Protein AF-0000000084362490 (afdb_homodimer)

Solvent-accessible surface area (backbone atoms only — not comparable to full-atom values): 11685 Å² total; per-residue (Å²): 122,73,66,66,76,66,53,52,58,64,54,52,33,38,50,42,24,49,24,46,51,51,45,37,51,74,68,71,39,49,70,62,54,47,15,62,63,33,72,45,53,56,66,56,50,51,43,18,61,74,63,28,55,48,44,38,63,57,51,46,28,45,23,54,60,70,70,39,46,68,67,58,71,52,42,54,58,66,75,74,75,63,59,63,64,66,67,62,65,68,63,80,76,76,75,74,77,75,78,78,131,124,71,66,65,74,67,52,51,59,64,56,51,33,39,52,43,23,49,24,44,51,51,45,36,51,75,68,70,40,49,69,63,54,46,14,60,65,33,72,45,51,55,67,56,49,52,42,18,61,76,63,28,54,48,44,38,62,58,51,45,29,45,23,54,60,70,70,40,44,68,65,58,71,53,42,55,58,65,77,75,77,69,55,64,64,67,67,62,66,67,62,79,75,78,76,74,78,74,77,79,127

Radius of gyration: 24.51 Å; Cα contacts (8 Å, |Δi|>4): 207; chains: 2; bounding box: 50×105×60 Å

InterPro domains:
  IPR001387 Cro/C1-type, helix-turn-helix domain [PF01381] (20-67)
  IPR001387 Cro/C1-type, helix-turn-helix domain [PS50943] (20-72)
  IPR001387 Cro/C1-type, helix-turn-helix domain [SM00530] (19-73)
  IPR001387 Cro/C1-type, helix-turn-helix domain [cd00093] (17-71)
  IPR010982 Lambda repressor-like, DNA-binding domain superfamily [G3DSA:1.10.260.40] (6-81)
  IPR010982 Lambda repressor-like, DNA-binding domain superfamily [SSF47413] (7-70)

Nearest PDB structures (foldseek):
  4ghj-assembly1_A  TM=9.102E-01  e=1.133E-03  Vibrio vulnificus CMCP6
  1r69-assembly1_A  TM=9.043E-01  e=3.745E-02  Phage 434
  4pu8-assembly1_B  TM=8.553E-01  e=6.174E-02  Shewanella oneidensis MR-1
  4pu7-assembly1_B  TM=9.375E-01  e=1.501E-01  Shewanella oneidensis MR-1
  4pu4-assembly1_D  TM=8.497E-01  e=1.202E-01  Shewanella oneidensis MR-1

Foldseek 3Di:
DVPVVPDDPQRVLQVVLVVLVVLCVVVVHDLVRLCVLLVHDSVQNVCCNVRSDDDPSSVCSSCVSSVNNVVVVCPPDDPDCVVPVVVPPPDPPPPPPPPDD/DVVVVPDDPQRVLQVVLVVLVVLCVVVVHDLVRLCVLLVHDSVQNVCCSVRSDDDPSSVCSSCVSSVNNVVVVCPPDDPDCVVPVVVPPPDPPPPPPPPPD

Sequence (202 aa):
MLAIELMSPKEIASQIADNVRTLRLRQNLSQEGLAERSGMSLGSLKRFEQTGAISFESLIRLSIALGATKELTSLFQPPEITDIDDIIKAKPAARARGREKMLAIELMSPKEIASQIADNVRTLRLRQNLSQEGLAERSGMSLGSLKRFEQTGAISFESLIRLSIALGATKELTSLFQPPEITDIDDIIKAKPAARARGREK

Secondary structure (DSSP, 8-state):
-HHHHT--HHHHHHHHHHHHHHHHHHTT--HHHHHHHHT--HHHHHHHHHH---BHHHHHHHHHHHT-HHHHHTTTPPP---TTHHHHT------------/-HHHHT--HHHHHHHHHHHHHHHHHHTT--HHHHHHHHT--HHHHHHHHHH---BHHHHHHHHHHHT-HHHHHTTTPPP---TTHHHH-------------

pLDDT: mean 82.66, std 21.44, range [39.19, 98.5]

Organism: NCBI:txid28181

Structure (mmCIF, N/CA/C/O backbone):
data_AF-0000000084362490-model_v1
#
loop_
_entity.id
_entity.type
_entity.pdbx_description
1 polymer 'HTH cro/C1-type domain-containing protein'
#
loop_
_atom_site.group_PDB
_atom_site.id
_atom_site.type_symbol
_atom_site.label_atom_id
_atom_site.label_alt_id
_atom_site.label_comp_id
_atom_site.label_asym_id
_atom_site.label_entity_id
_atom_site.label_seq_id
_atom_site.pdbx_PDB_ins_code
_atom_site.Cartn_x
_atom_site.Cartn_y
_atom_site.Cartn_z
_atom_site.occupancy
_atom_site.B_iso_or_equiv
_atom_site.auth_seq_id
_atom_site.auth_comp_id
_atom_site.auth_asym_id
_atom_site.auth_atom_id
_atom_site.pdbx_PDB_model_num
ATOM 1 N N . MET A 1 1 ? 17.547 6.402 -6.965 1 44.22 1 MET A N 1
ATOM 2 C CA . MET A 1 1 ? 16.734 7.324 -6.172 1 44.22 1 MET A CA 1
ATOM 3 C C . MET A 1 1 ? 15.844 8.18 -7.07 1 44.22 1 MET A C 1
ATOM 5 O O . MET A 1 1 ? 14.664 8.383 -6.773 1 44.22 1 MET A O 1
ATOM 9 N N . LEU A 1 2 ? 16.516 8.688 -8.25 1 51.62 2 LEU A N 1
ATOM 10 C CA . LEU A 1 2 ? 16.016 9.648 -9.234 1 51.62 2 LEU A CA 1
ATOM 11 C C . LEU A 1 2 ? 14.836 9.062 -10 1 51.62 2 LEU A C 1
ATOM 13 O O . LEU A 1 2 ? 13.852 9.758 -10.242 1 51.62 2 LEU A O 1
ATOM 17 N N . ALA A 1 3 ? 14.891 7.797 -10.117 1 59.69 3 ALA A N 1
ATOM 18 C CA . ALA A 1 3 ? 13.969 7.23 -11.094 1 59.69 3 ALA A CA 1
ATOM 19 C C . ALA A 1 3 ? 12.555 7.117 -10.523 1 59.69 3 ALA A C 1
ATOM 21 O O . ALA A 1 3 ? 11.57 7.324 -11.234 1 59.69 3 ALA A O 1
ATOM 22 N N . ILE A 1 4 ? 12.469 6.953 -9.227 1 62.22 4 ILE A N 1
ATOM 23 C CA . ILE A 1 4 ? 11.148 6.773 -8.641 1 62.22 4 ILE A CA 1
ATOM 24 C C . ILE A 1 4 ? 10.406 8.109 -8.617 1 62.22 4 ILE A C 1
ATOM 26 O O . ILE A 1 4 ? 9.188 8.156 -8.781 1 62.22 4 ILE A O 1
ATOM 30 N N . GLU A 1 5 ? 11.125 9.164 -8.539 1 64.44 5 GLU A N 1
ATOM 31 C CA . GLU A 1 5 ? 10.539 10.492 -8.469 1 64.44 5 GLU A CA 1
ATOM 32 C C . GLU A 1 5 ? 9.844 10.859 -9.781 1 64.44 5 GLU A C 1
ATOM 34 O O . GLU A 1 5 ? 8.93 11.688 -9.797 1 64.44 5 GLU A O 1
ATOM 39 N N . LEU A 1 6 ? 10.148 10.102 -10.648 1 78.19 6 LEU A N 1
ATOM 40 C CA . LEU A 1 6 ? 9.633 10.461 -11.969 1 78.19 6 LEU A CA 1
ATOM 41 C C . LEU A 1 6 ? 8.516 9.508 -12.383 1 78.19 6 LEU A C 1
ATOM 43 O O . LEU A 1 6 ? 7.949 9.648 -13.469 1 78.19 6 LEU A O 1
ATOM 47 N N . MET A 1 7 ? 8.188 8.734 -11.5 1 87.94 7 MET A N 1
ATOM 48 C CA . MET A 1 7 ? 7.184 7.754 -11.914 1 87.94 7 MET A CA 1
ATOM 49 C C . MET A 1 7 ? 5.773 8.281 -11.656 1 87.94 7 MET A C 1
ATOM 51 O O . MET A 1 7 ? 5.527 8.93 -10.641 1 87.94 7 MET A O 1
ATOM 55 N N . SER A 1 8 ? 4.855 7.973 -12.602 1 93.31 8 SER A N 1
ATOM 56 C CA . SER A 1 8 ? 3.439 8.273 -12.406 1 93.31 8 SER A CA 1
ATOM 57 C C . SER A 1 8 ? 2.781 7.273 -11.469 1 93.31 8 SER A C 1
ATOM 59 O O . SER A 1 8 ? 3.316 6.188 -11.242 1 93.31 8 SER A O 1
ATOM 61 N N . PRO A 1 9 ? 1.69 7.641 -10.906 1 95 9 PRO A N 1
ATOM 62 C CA . PRO A 1 9 ? 0.979 6.699 -10.039 1 95 9 PRO A CA 1
ATOM 63 C C . PRO A 1 9 ? 0.675 5.371 -10.727 1 95 9 PRO A C 1
ATOM 65 O O . PRO A 1 9 ? 0.806 4.309 -10.117 1 95 9 PRO A O 1
ATOM 68 N N . LYS A 1 10 ? 0.331 5.434 -11.945 1 95.06 10 LYS A N 1
ATOM 69 C CA . LYS A 1 10 ? 0.023 4.223 -12.695 1 95.06 10 LYS A CA 1
ATOM 70 C C . LYS A 1 10 ? 1.255 3.334 -12.836 1 95.06 10 LYS A C 1
ATOM 72 O O . LYS A 1 10 ? 1.157 2.109 -12.734 1 95.06 10 LYS A O 1
ATOM 77 N N . GLU A 1 11 ? 2.309 3.896 -13.102 1 94.81 11 GLU A N 1
ATOM 78 C CA . GLU A 1 11 ? 3.551 3.143 -13.25 1 94.81 11 GLU A CA 1
ATOM 79 C C . GLU A 1 11 ? 3.951 2.477 -11.938 1 94.81 11 GLU A C 1
ATOM 81 O O . GLU A 1 11 ? 4.422 1.337 -11.93 1 94.81 11 GLU A O 1
ATOM 86 N N . ILE A 1 12 ? 3.787 3.176 -10.852 1 95.94 12 ILE A N 1
ATOM 87 C CA . ILE A 1 12 ? 4.098 2.627 -9.539 1 95.94 12 ILE A CA 1
ATOM 88 C C . ILE A 1 12 ? 3.197 1.427 -9.25 1 95.94 12 ILE A C 1
ATOM 90 O O . ILE A 1 12 ? 3.672 0.379 -8.805 1 95.94 12 ILE A O 1
ATOM 94 N N . ALA A 1 13 ? 1.931 1.622 -9.562 1 97.19 13 ALA A N 1
ATOM 95 C CA . ALA A 1 13 ? 0.985 0.529 -9.352 1 97.19 13 ALA A CA 1
ATOM 96 C C . ALA A 1 13 ? 1.381 -0.7 -10.164 1 97.19 13 ALA A C 1
ATOM 98 O O . ALA A 1 13 ? 1.311 -1.828 -9.672 1 97.19 13 ALA A O 1
ATOM 99 N N . SER A 1 14 ? 1.771 -0.457 -11.383 1 96.31 14 SER A N 1
ATOM 100 C CA . SER A 1 14 ? 2.18 -1.548 -12.258 1 96.31 14 SER A CA 1
ATOM 101 C C . SER A 1 14 ? 3.416 -2.258 -11.719 1 96.31 14 SER A C 1
ATOM 103 O O . SER A 1 14 ? 3.514 -3.486 -11.789 1 96.31 14 SER A O 1
ATOM 105 N N . GLN A 1 15 ? 4.344 -1.514 -11.266 1 95.19 15 GLN A N 1
ATOM 106 C CA . GLN A 1 15 ? 5.547 -2.104 -10.695 1 95.19 15 GLN A CA 1
ATOM 107 C C . GLN A 1 15 ? 5.215 -2.98 -9.492 1 95.19 15 GLN A C 1
ATOM 109 O O . GLN A 1 15 ? 5.766 -4.07 -9.344 1 95.19 15 GLN A O 1
ATOM 114 N N . ILE A 1 16 ? 4.363 -2.525 -8.625 1 96.44 16 ILE A N 1
ATOM 115 C CA . ILE A 1 16 ? 3.977 -3.285 -7.445 1 96.44 16 ILE A CA 1
ATOM 116 C C . ILE A 1 16 ? 3.232 -4.551 -7.867 1 96.44 16 ILE A C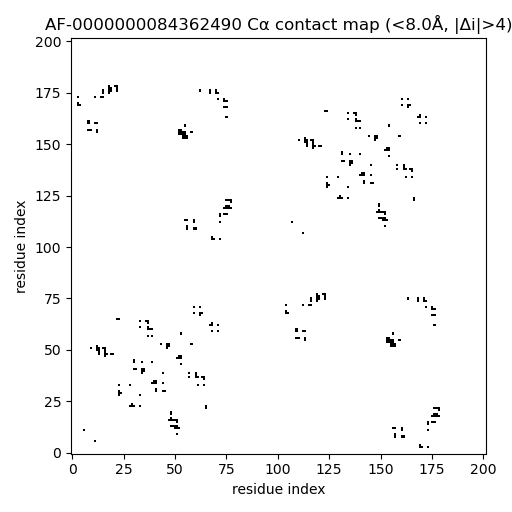 1
ATOM 118 O O . ILE A 1 16 ? 3.453 -5.625 -7.301 1 96.44 16 ILE A O 1
ATOM 122 N N . ALA A 1 17 ? 2.398 -4.406 -8.844 1 97.81 17 ALA A N 1
ATOM 123 C CA . ALA A 1 17 ? 1.697 -5.574 -9.367 1 97.81 17 ALA A CA 1
ATOM 124 C C . ALA A 1 17 ? 2.684 -6.617 -9.883 1 97.81 17 ALA A C 1
ATOM 126 O O . ALA A 1 17 ? 2.508 -7.816 -9.648 1 97.81 17 ALA A O 1
ATOM 127 N N . ASP A 1 18 ? 3.674 -6.164 -10.562 1 96.69 18 ASP A N 1
ATOM 128 C CA . ASP A 1 18 ? 4.707 -7.062 -11.07 1 96.69 18 ASP A CA 1
ATOM 129 C C . ASP A 1 18 ? 5.453 -7.75 -9.93 1 96.69 18 ASP A C 1
ATOM 131 O O . ASP A 1 18 ? 5.789 -8.93 -10.023 1 96.69 18 ASP A O 1
ATOM 135 N N . ASN A 1 19 ? 5.77 -7.016 -8.914 1 96.19 19 ASN A N 1
ATOM 136 C CA . ASN A 1 19 ? 6.41 -7.602 -7.738 1 96.19 19 ASN A CA 1
ATOM 137 C C . ASN A 1 19 ? 5.551 -8.703 -7.125 1 96.19 19 ASN A C 1
ATOM 139 O O . ASN A 1 19 ? 6.066 -9.75 -6.73 1 96.19 19 ASN A O 1
ATOM 143 N N . VAL A 1 20 ? 4.273 -8.43 -7.016 1 97.12 20 VAL A N 1
ATOM 144 C CA . VAL A 1 20 ? 3.352 -9.414 -6.453 1 97.12 20 VAL A CA 1
ATOM 145 C C . VAL A 1 20 ? 3.336 -10.672 -7.32 1 97.12 20 VAL A C 1
ATOM 147 O O . VAL A 1 20 ? 3.383 -11.789 -6.805 1 97.12 20 VAL A O 1
ATOM 150 N N . ARG A 1 21 ? 3.277 -10.414 -8.602 1 96.94 21 ARG A N 1
ATOM 151 C CA . ARG A 1 21 ? 3.312 -11.547 -9.523 1 96.94 21 ARG A CA 1
ATOM 152 C C . ARG A 1 21 ? 4.582 -12.367 -9.336 1 96.94 21 ARG A C 1
ATOM 154 O O . ARG A 1 21 ? 4.523 -13.602 -9.258 1 96.94 21 ARG A O 1
ATOM 161 N N . THR A 1 22 ? 5.656 -11.688 -9.258 1 96.06 22 THR A N 1
ATOM 162 C CA . THR A 1 22 ? 6.938 -12.359 -9.086 1 96.06 22 THR A CA 1
ATOM 163 C C . THR A 1 22 ? 6.961 -13.156 -7.785 1 96.06 22 THR A C 1
ATOM 165 O O . THR A 1 22 ? 7.398 -14.305 -7.762 1 96.06 22 THR A O 1
ATOM 168 N N . LEU A 1 23 ? 6.48 -12.578 -6.734 1 95.06 23 LEU A N 1
ATOM 169 C CA . LEU A 1 23 ? 6.43 -13.242 -5.438 1 95.06 23 LEU A CA 1
ATOM 170 C C . LEU A 1 23 ? 5.5 -14.445 -5.48 1 95.06 23 LEU A C 1
ATOM 172 O O . LEU A 1 23 ? 5.809 -15.5 -4.914 1 95.06 23 LEU A O 1
ATOM 176 N N . ARG A 1 24 ? 4.395 -14.211 -6.066 1 96.62 24 ARG A N 1
ATOM 177 C CA . ARG A 1 24 ? 3.449 -15.312 -6.211 1 96.62 24 ARG A CA 1
ATOM 178 C C . ARG A 1 24 ? 4.105 -16.516 -6.891 1 96.62 24 ARG A C 1
ATOM 180 O O . ARG A 1 24 ? 4 -17.641 -6.406 1 96.62 24 ARG A O 1
ATOM 187 N N . LEU A 1 25 ? 4.789 -16.266 -7.98 1 96.31 25 LEU A N 1
ATOM 188 C CA . LEU A 1 25 ? 5.434 -17.328 -8.75 1 96.31 25 LEU A CA 1
ATOM 189 C C . LEU A 1 25 ? 6.574 -17.953 -7.965 1 96.31 25 LEU A C 1
ATOM 191 O O . LEU A 1 25 ? 6.777 -19.172 -8.016 1 96.31 25 LEU A O 1
ATOM 195 N N . ARG A 1 26 ? 7.285 -17.203 -7.223 1 94.19 26 ARG A N 1
ATOM 196 C CA . ARG A 1 26 ? 8.383 -17.719 -6.402 1 94.19 26 ARG A CA 1
ATOM 197 C C . ARG A 1 26 ? 7.863 -18.656 -5.324 1 94.19 26 ARG A C 1
ATOM 199 O O . ARG A 1 26 ? 8.57 -19.578 -4.91 1 94.19 26 ARG A O 1
ATOM 206 N N . GLN A 1 27 ? 6.676 -18.453 -4.934 1 94.38 27 GLN A N 1
ATOM 207 C CA . GLN A 1 27 ? 6.062 -19.297 -3.912 1 94.38 27 GLN A CA 1
ATOM 208 C C . GLN A 1 27 ? 5.277 -20.438 -4.547 1 94.38 27 GLN A C 1
ATOM 210 O O . GLN A 1 27 ? 4.512 -21.125 -3.865 1 94.38 27 GLN A O 1
ATOM 215 N N . ASN A 1 28 ? 5.371 -20.531 -5.844 1 96.62 28 ASN A N 1
ATOM 216 C CA . ASN A 1 28 ? 4.746 -21.594 -6.621 1 96.62 28 ASN A CA 1
ATOM 217 C C . ASN A 1 28 ? 3.229 -21.562 -6.492 1 96.62 28 ASN A C 1
ATOM 219 O O . ASN A 1 28 ? 2.592 -22.609 -6.348 1 96.62 28 ASN A O 1
ATOM 223 N N . LEU A 1 29 ? 2.729 -20.422 -6.484 1 97.06 29 LEU A N 1
ATOM 224 C CA . LEU A 1 29 ? 1.279 -20.266 -6.418 1 97.06 29 LEU A CA 1
ATOM 225 C C . LEU A 1 29 ? 0.712 -19.875 -7.781 1 97.06 29 LEU A C 1
ATOM 227 O O . LEU A 1 29 ? 1.301 -19.062 -8.5 1 97.06 29 LEU A O 1
ATOM 231 N N . SER A 1 30 ? -0.396 -20.531 -8.078 1 98.19 30 SER A N 1
ATOM 232 C CA . SER A 1 30 ? -1.175 -20.062 -9.227 1 98.19 30 SER A CA 1
ATOM 233 C C . SER A 1 30 ? -2.002 -18.844 -8.875 1 98.19 30 SER A C 1
ATOM 235 O O . SER A 1 30 ? -2.078 -18.453 -7.703 1 98.19 30 SER A O 1
ATOM 237 N N . GLN A 1 31 ? -2.553 -18.203 -9.93 1 98.12 31 GLN A N 1
ATOM 238 C CA . GLN A 1 31 ? -3.465 -17.094 -9.664 1 98.12 31 GLN A CA 1
ATOM 239 C C . GLN A 1 31 ? -4.648 -17.547 -8.812 1 98.12 31 GLN A C 1
ATOM 241 O O . GLN A 1 31 ? -5.062 -16.844 -7.887 1 98.12 31 GLN A O 1
ATOM 246 N N . GLU A 1 32 ? -5.156 -18.75 -9.164 1 98.25 32 GLU A N 1
ATOM 247 C CA . GLU A 1 32 ? -6.262 -19.312 -8.398 1 98.25 32 GLU A CA 1
ATOM 248 C C . GLU A 1 32 ? -5.84 -19.594 -6.957 1 98.25 32 GLU A C 1
ATOM 250 O O . GLU A 1 32 ? -6.594 -19.328 -6.02 1 98.25 32 GLU A O 1
ATOM 255 N N . GLY A 1 33 ? -4.695 -20.172 -6.809 1 98.25 33 GLY A N 1
ATOM 256 C CA . GLY A 1 33 ? -4.176 -20.469 -5.48 1 98.25 33 GLY A CA 1
ATOM 257 C C . GLY A 1 33 ? -4.016 -19.219 -4.625 1 98.25 33 GLY A C 1
ATOM 258 O O . GLY A 1 33 ? -4.391 -19.219 -3.449 1 98.25 33 GLY A O 1
ATOM 259 N N . LEU A 1 34 ? -3.439 -18.172 -5.168 1 98.25 34 LEU A N 1
ATOM 260 C CA . LEU A 1 34 ? -3.26 -16.922 -4.43 1 98.25 34 LEU A CA 1
ATOM 261 C C . LEU A 1 34 ? -4.605 -16.266 -4.129 1 98.25 34 LEU A C 1
ATOM 263 O O . LEU A 1 34 ? -4.801 -15.703 -3.047 1 98.25 34 LEU A O 1
ATOM 267 N N . ALA A 1 35 ? -5.508 -16.266 -5.09 1 98.38 35 ALA A N 1
ATOM 268 C CA . ALA A 1 35 ? -6.844 -15.719 -4.875 1 98.38 35 ALA A CA 1
ATOM 269 C C . ALA A 1 35 ? -7.523 -16.391 -3.682 1 98.38 35 ALA A C 1
ATOM 271 O O . ALA A 1 35 ? -8.078 -15.711 -2.811 1 98.38 35 ALA A O 1
ATOM 272 N N . GLU A 1 36 ? -7.406 -17.656 -3.652 1 98 36 GLU A N 1
ATOM 273 C CA . GLU A 1 36 ? -8 -18.422 -2.559 1 98 36 GLU A CA 1
ATOM 274 C C . GLU A 1 36 ? -7.332 -18.078 -1.228 1 98 36 GLU A C 1
ATOM 276 O O . GLU A 1 36 ? -8.016 -17.828 -0.232 1 98 36 GLU A O 1
ATOM 281 N N . ARG A 1 37 ? -6.082 -18 -1.184 1 97.25 37 ARG A N 1
ATOM 282 C CA . ARG A 1 37 ? -5.324 -17.734 0.034 1 97.25 37 ARG A CA 1
ATOM 283 C C . ARG A 1 37 ? -5.586 -16.312 0.543 1 97.25 37 ARG A C 1
ATOM 285 O O . ARG A 1 37 ? -5.562 -16.078 1.751 1 97.25 37 ARG A O 1
ATOM 292 N N . SER A 1 38 ? -5.793 -15.461 -0.331 1 97.5 38 SER A N 1
ATOM 293 C CA . SER A 1 38 ? -5.973 -14.055 0.032 1 97.5 38 SER A CA 1
ATOM 294 C C . SER A 1 38 ? -7.441 -13.727 0.257 1 97.5 38 SER A C 1
ATOM 296 O O . SER A 1 38 ? -7.777 -12.617 0.685 1 97.5 38 SER A O 1
ATOM 298 N N . GLY A 1 39 ? -8.312 -14.609 -0.115 1 97.44 39 GLY A N 1
ATOM 299 C CA . GLY A 1 39 ? -9.734 -14.352 0.02 1 97.44 39 GLY A CA 1
ATOM 300 C C . GLY A 1 39 ? -10.273 -13.391 -1.021 1 97.44 39 GLY A C 1
ATOM 301 O O . GLY A 1 39 ? -11.266 -12.695 -0.781 1 97.44 39 GLY A O 1
ATOM 302 N N . MET A 1 40 ? -9.617 -13.32 -2.094 1 97 40 MET A N 1
ATOM 303 C CA . MET A 1 40 ? -10.047 -12.469 -3.203 1 97 40 MET A CA 1
ATOM 304 C C . MET A 1 40 ? -10.602 -13.312 -4.348 1 97 40 MET A C 1
ATOM 306 O O . MET A 1 40 ? -10.297 -14.508 -4.449 1 97 40 MET A O 1
ATOM 310 N N . SER A 1 41 ? -11.422 -12.648 -5.137 1 97.88 41 SER A N 1
ATOM 311 C CA . SER A 1 41 ? -11.859 -13.344 -6.344 1 97.88 41 SER A CA 1
ATOM 312 C C . SER A 1 41 ? -10.734 -13.43 -7.375 1 97.88 41 SER A C 1
ATOM 314 O O . SER A 1 41 ? -9.883 -12.547 -7.438 1 97.88 41 SER A O 1
ATOM 316 N N . LEU A 1 42 ? -10.797 -14.531 -8.148 1 98.06 42 LEU A N 1
ATOM 317 C CA . LEU A 1 42 ? -9.844 -14.68 -9.242 1 98.06 42 LEU A CA 1
ATOM 318 C C . LEU A 1 42 ? -9.891 -13.477 -10.18 1 98.06 42 LEU A C 1
ATOM 320 O O . LEU A 1 42 ? -8.859 -13.008 -10.648 1 98.06 42 LEU A O 1
ATOM 324 N N . GLY A 1 43 ? -11.062 -12.984 -10.414 1 98.12 43 GLY A N 1
ATOM 325 C CA . GLY A 1 43 ? -11.234 -11.82 -11.273 1 98.12 43 GLY A CA 1
ATOM 326 C C . GLY A 1 43 ? -10.531 -10.586 -10.742 1 98.12 43 GLY A C 1
ATOM 327 O O . GLY A 1 43 ? -9.883 -9.859 -11.5 1 98.12 43 GLY A O 1
ATOM 328 N N . SER A 1 44 ? -10.609 -10.289 -9.461 1 97.88 44 SER A N 1
ATOM 329 C CA . SER A 1 44 ? -9.961 -9.148 -8.836 1 97.88 44 SER A CA 1
ATOM 330 C C . SER A 1 44 ? -8.438 -9.273 -8.906 1 97.88 44 SER A C 1
ATOM 332 O O . SER A 1 44 ? -7.746 -8.297 -9.188 1 97.88 44 SER A O 1
ATOM 334 N N . LEU A 1 45 ? -7.98 -10.445 -8.648 1 98.44 45 LEU A N 1
ATOM 335 C CA . LEU A 1 45 ? -6.539 -10.672 -8.695 1 98.44 45 LEU A CA 1
ATOM 336 C C . LEU A 1 45 ? -6.004 -10.469 -10.109 1 98.44 45 LEU A C 1
ATOM 338 O O . LEU A 1 45 ? -4.969 -9.828 -10.297 1 98.44 45 LEU A O 1
ATOM 342 N N . LYS A 1 46 ? -6.676 -11.047 -11.078 1 98.25 46 LYS A N 1
ATOM 343 C CA . LYS A 1 46 ? -6.27 -10.891 -12.469 1 98.25 46 LYS A CA 1
ATOM 344 C C . LYS A 1 46 ? -6.254 -9.422 -12.875 1 98.25 46 LYS A C 1
ATOM 346 O O . LYS A 1 46 ? -5.32 -8.961 -13.539 1 98.25 46 LYS A O 1
ATOM 351 N N . ARG A 1 47 ? -7.227 -8.734 -12.469 1 97.94 47 ARG A N 1
ATOM 352 C CA . ARG A 1 47 ? -7.297 -7.309 -12.758 1 97.94 47 ARG A CA 1
ATOM 353 C C . ARG A 1 47 ? -6.117 -6.562 -12.148 1 97.94 47 ARG A C 1
ATOM 355 O O . ARG A 1 47 ? -5.504 -5.719 -12.797 1 97.94 47 ARG A O 1
ATOM 362 N N . PHE A 1 48 ? -5.863 -6.867 -11.008 1 98.44 48 PHE A N 1
ATOM 363 C CA . PHE A 1 48 ? -4.746 -6.23 -10.32 1 98.44 48 PHE A CA 1
ATOM 364 C C . PHE A 1 48 ? -3.434 -6.516 -11.039 1 98.44 48 PHE A C 1
ATOM 366 O O . PHE A 1 48 ? -2.65 -5.602 -11.297 1 98.44 48 PHE A O 1
ATOM 373 N N . GLU A 1 49 ? -3.207 -7.75 -11.328 1 97.56 49 GLU A N 1
ATOM 374 C CA . GLU A 1 49 ? -1.941 -8.125 -11.961 1 97.56 49 GLU A CA 1
ATOM 375 C C . GLU A 1 49 ? -1.817 -7.516 -13.352 1 97.56 49 GLU A C 1
ATOM 377 O O . GLU A 1 49 ? -0.708 -7.258 -13.828 1 97.56 49 GLU A O 1
ATOM 382 N N . GLN A 1 50 ? -2.938 -7.23 -14.023 1 96.88 50 GLN A N 1
ATOM 383 C CA . GLN A 1 50 ? -2.938 -6.688 -15.375 1 96.88 50 GLN A CA 1
ATOM 384 C C . GLN A 1 50 ? -2.9 -5.16 -15.359 1 96.88 50 GLN A C 1
ATOM 386 O O . GLN A 1 50 ? -2.25 -4.539 -16.203 1 96.88 50 GLN A O 1
ATOM 391 N N . THR A 1 51 ? -3.596 -4.516 -14.359 1 97 51 THR A N 1
ATOM 392 C CA . THR A 1 51 ? -3.807 -3.076 -14.453 1 97 51 T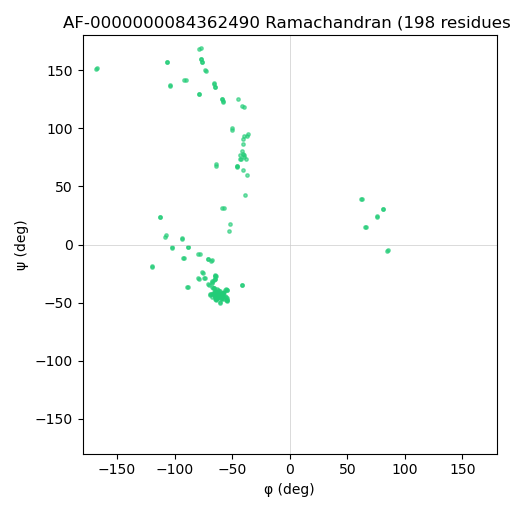HR A CA 1
ATOM 393 C C . THR A 1 51 ? -3.182 -2.359 -13.258 1 97 51 THR A C 1
ATOM 395 O O . THR A 1 51 ? -3.01 -1.14 -13.273 1 97 51 THR A O 1
ATOM 398 N N . GLY A 1 52 ? -2.934 -3.066 -12.242 1 97.56 52 GLY A N 1
ATOM 399 C CA . GLY A 1 52 ? -2.467 -2.451 -11.016 1 97.56 52 GLY A CA 1
ATOM 400 C C . GLY A 1 52 ? -3.596 -1.936 -10.141 1 97.56 52 GLY A C 1
ATOM 401 O O . GLY A 1 52 ? -3.357 -1.445 -9.031 1 97.56 52 GLY A O 1
ATOM 402 N N . ALA A 1 53 ? -4.84 -2.023 -10.672 1 97.69 53 ALA A N 1
ATOM 403 C CA . ALA A 1 53 ? -5.988 -1.518 -9.93 1 97.69 53 ALA A CA 1
ATOM 404 C C . ALA A 1 53 ? -6.426 -2.506 -8.852 1 97.69 53 ALA A C 1
ATOM 406 O O . ALA A 1 53 ? -6.668 -3.68 -9.133 1 97.69 53 ALA A O 1
ATOM 407 N N . ILE A 1 54 ? -6.578 -2.02 -7.641 1 98.12 54 ILE A N 1
ATOM 408 C CA . ILE A 1 54 ? -6.969 -2.838 -6.5 1 98.12 54 ILE A CA 1
ATOM 409 C C . ILE A 1 54 ? -7.352 -1.939 -5.324 1 98.12 54 ILE A C 1
ATOM 411 O O . ILE A 1 54 ? -6.949 -0.775 -5.27 1 98.12 54 ILE A O 1
ATOM 415 N N . SER A 1 55 ? -8.219 -2.395 -4.453 1 97.69 55 SER A N 1
ATOM 416 C CA . SER A 1 55 ? -8.484 -1.667 -3.217 1 97.69 55 SER A CA 1
ATOM 417 C C . SER A 1 55 ? -7.363 -1.862 -2.205 1 97.69 55 SER A C 1
ATOM 419 O O . SER A 1 55 ? -6.621 -2.846 -2.273 1 97.69 55 SER A O 1
ATOM 421 N N . PHE A 1 56 ? -7.25 -0.958 -1.299 1 97.88 56 PHE A N 1
ATOM 422 C CA . PHE A 1 56 ? -6.242 -1.088 -0.253 1 97.88 56 PHE A CA 1
ATOM 423 C C . PHE A 1 56 ? -6.504 -2.32 0.604 1 97.88 56 PHE A C 1
ATOM 425 O O . PHE A 1 56 ? -5.574 -3.051 0.954 1 97.88 56 PHE A O 1
ATOM 432 N N . GLU A 1 57 ? -7.703 -2.568 0.947 1 97.19 57 GLU A N 1
ATOM 433 C CA . GLU A 1 57 ? -8.055 -3.762 1.709 1 97.19 57 GLU A CA 1
ATOM 434 C C . GLU A 1 57 ? -7.562 -5.027 1.01 1 97.19 57 GLU A C 1
ATOM 436 O O . GLU A 1 57 ? -6.969 -5.902 1.644 1 97.19 57 GLU A O 1
ATOM 441 N N . SER A 1 58 ? -7.832 -5.145 -0.259 1 97.88 58 SER A N 1
ATOM 442 C CA . SER A 1 58 ? -7.395 -6.305 -1.026 1 97.88 58 SER A CA 1
ATOM 443 C C . SER A 1 58 ? -5.875 -6.402 -1.066 1 97.88 58 SER A C 1
ATOM 445 O O . SER A 1 58 ? -5.316 -7.5 -1.025 1 97.88 58 SER A O 1
ATOM 447 N N . LEU A 1 59 ? -5.207 -5.258 -1.188 1 97.94 59 LEU A N 1
ATOM 448 C CA . LEU A 1 59 ? -3.75 -5.254 -1.161 1 97.94 59 LEU A CA 1
ATOM 449 C C . LEU A 1 59 ? -3.23 -5.797 0.166 1 97.94 59 LEU A C 1
ATOM 451 O O . LEU A 1 59 ? -2.242 -6.531 0.196 1 97.94 59 LEU A O 1
ATOM 455 N N . ILE A 1 60 ? -3.871 -5.438 1.23 1 97.31 60 ILE A N 1
ATOM 456 C CA . ILE A 1 60 ? -3.514 -5.934 2.555 1 97.31 60 ILE A CA 1
ATOM 457 C C . ILE A 1 60 ? -3.67 -7.453 2.594 1 97.31 60 ILE A C 1
ATOM 459 O O . ILE A 1 60 ? -2.783 -8.164 3.072 1 97.31 60 ILE A O 1
ATOM 463 N N . ARG A 1 61 ? -4.707 -7.902 2.07 1 97.44 61 ARG A N 1
ATOM 464 C CA . ARG A 1 61 ? -4.949 -9.344 2.047 1 97.44 61 ARG A CA 1
ATOM 465 C C . ARG A 1 61 ? -3.873 -10.07 1.246 1 97.44 61 ARG A C 1
ATOM 467 O O . ARG A 1 61 ? -3.404 -11.133 1.648 1 97.44 61 ARG A O 1
ATOM 474 N N . LEU A 1 62 ? -3.506 -9.492 0.133 1 97.31 62 LEU A N 1
ATOM 475 C CA . LEU A 1 62 ? -2.422 -10.062 -0.66 1 97.31 62 LEU A CA 1
ATOM 476 C C . LEU A 1 62 ? -1.12 -10.086 0.134 1 97.31 62 LEU A C 1
ATOM 478 O O . LEU A 1 62 ? -0.356 -11.047 0.057 1 97.31 62 LEU A O 1
ATOM 482 N N . SER A 1 63 ? -0.884 -9.023 0.804 1 96.62 63 SER A N 1
ATOM 483 C CA . SER A 1 63 ? 0.328 -8.93 1.609 1 96.62 63 SER A CA 1
ATOM 484 C C . SER A 1 63 ? 0.369 -10.023 2.674 1 96.62 63 SER A C 1
ATOM 486 O O . SER A 1 63 ? 1.413 -10.641 2.898 1 96.62 63 SER A O 1
ATOM 488 N N . ILE A 1 64 ? -0.732 -10.25 3.295 1 95.31 64 ILE A N 1
ATOM 489 C CA . ILE A 1 64 ? -0.836 -11.289 4.312 1 95.31 64 ILE A CA 1
ATOM 490 C C . ILE A 1 64 ? -0.592 -12.656 3.676 1 95.31 64 ILE A C 1
ATOM 492 O O . ILE A 1 64 ? 0.215 -13.445 4.176 1 95.31 64 ILE A O 1
ATOM 496 N N . ALA A 1 65 ? -1.208 -12.883 2.584 1 96.31 65 ALA A N 1
ATOM 497 C CA . ALA A 1 65 ? -1.124 -14.172 1.904 1 96.31 65 ALA A CA 1
ATOM 498 C C . ALA A 1 65 ? 0.299 -14.445 1.429 1 96.31 65 ALA A C 1
ATOM 500 O O . ALA A 1 65 ? 0.73 -15.602 1.379 1 96.31 65 ALA A O 1
ATOM 501 N N . LEU A 1 66 ? 1.053 -13.391 1.116 1 95.81 66 LEU A N 1
ATOM 502 C CA . LEU A 1 66 ? 2.377 -13.555 0.524 1 95.81 66 LEU A CA 1
ATOM 503 C C . LEU A 1 66 ? 3.469 -13.344 1.57 1 95.81 66 LEU A C 1
ATOM 505 O O . LEU A 1 66 ? 4.656 -13.391 1.249 1 95.81 66 LEU A O 1
ATOM 509 N N . GLY A 1 67 ? 3.113 -13.016 2.758 1 92.88 67 GLY A N 1
ATOM 510 C CA . GLY A 1 67 ? 4.062 -12.859 3.848 1 92.88 67 GLY A CA 1
ATOM 511 C C . GLY A 1 67 ? 4.766 -11.516 3.834 1 92.88 67 GLY A C 1
ATOM 512 O O . GLY A 1 67 ? 5.914 -11.398 4.266 1 92.88 67 GLY A O 1
ATOM 513 N N . ALA A 1 68 ? 4.133 -10.492 3.352 1 91.06 68 ALA A N 1
ATOM 514 C CA . ALA A 1 68 ? 4.723 -9.156 3.229 1 91.06 68 ALA A CA 1
ATOM 515 C C . ALA A 1 68 ? 4.039 -8.172 4.164 1 91.06 68 ALA A C 1
ATOM 517 O O . ALA A 1 68 ? 4.02 -6.965 3.9 1 91.06 68 ALA A O 1
ATOM 518 N N . THR A 1 69 ? 3.438 -8.586 5.207 1 92.19 69 THR A N 1
ATOM 519 C CA . THR A 1 69 ? 2.641 -7.762 6.105 1 92.19 69 THR A CA 1
ATOM 520 C C . THR A 1 69 ? 3.52 -6.738 6.824 1 92.19 69 THR A C 1
ATOM 522 O O . THR A 1 69 ? 3.113 -5.594 7.023 1 92.19 69 THR A O 1
ATOM 525 N N . LYS A 1 70 ? 4.723 -7.141 7.172 1 88.94 70 LYS A N 1
ATOM 526 C CA . LYS A 1 70 ? 5.621 -6.258 7.91 1 88.94 70 LYS A CA 1
ATOM 527 C C . LYS A 1 70 ? 5.992 -5.031 7.082 1 88.94 70 LYS A C 1
ATOM 529 O O . LYS A 1 70 ? 5.992 -3.908 7.59 1 88.94 70 LYS A O 1
ATOM 534 N N . GLU A 1 71 ? 6.352 -5.281 5.879 1 89.31 71 GLU A N 1
ATOM 535 C CA . GLU A 1 71 ? 6.691 -4.184 4.98 1 89.31 71 GLU A CA 1
ATOM 536 C C . GLU A 1 71 ? 5.523 -3.211 4.836 1 89.31 71 GLU A C 1
ATOM 538 O O . GLU A 1 71 ? 5.719 -1.993 4.852 1 89.31 71 GLU A O 1
ATOM 543 N N . LEU 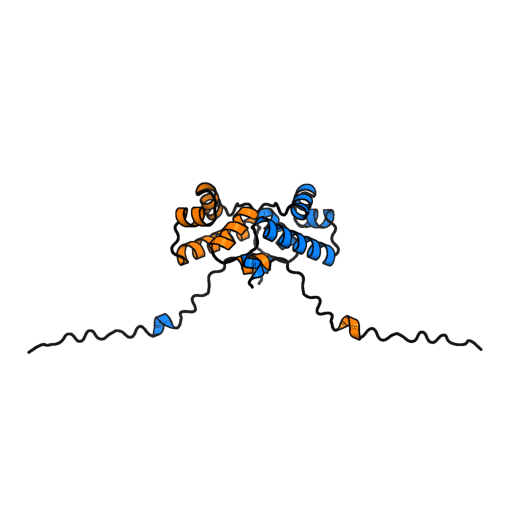A 1 72 ? 4.375 -3.766 4.727 1 91.69 72 LEU A N 1
ATOM 544 C CA . LEU A 1 72 ? 3.191 -2.938 4.516 1 91.69 72 LEU A CA 1
ATOM 545 C C . LEU A 1 72 ? 2.875 -2.117 5.762 1 91.69 72 LEU A C 1
ATOM 547 O O . LEU A 1 72 ? 2.588 -0.921 5.668 1 91.69 72 LEU A O 1
ATOM 551 N N . THR A 1 73 ? 2.957 -2.682 6.938 1 90.62 73 THR A N 1
ATOM 552 C CA . THR A 1 73 ? 2.59 -2.006 8.18 1 90.62 73 THR A CA 1
ATOM 553 C C . THR A 1 73 ? 3.607 -0.924 8.523 1 90.62 73 THR A C 1
ATOM 555 O O . THR A 1 73 ? 3.35 -0.072 9.375 1 90.62 73 THR A O 1
ATOM 558 N N . SER A 1 74 ? 4.688 -0.932 7.883 1 89.5 74 SER A N 1
ATOM 559 C CA . SER A 1 74 ? 5.723 0.068 8.133 1 89.5 74 SER A CA 1
ATOM 560 C C . SER A 1 74 ? 5.52 1.305 7.266 1 89.5 74 SER A C 1
ATOM 562 O O . SER A 1 74 ? 6.238 2.295 7.41 1 89.5 74 SER A O 1
ATOM 564 N N . LEU A 1 75 ? 4.562 1.234 6.484 1 92.75 75 LEU A N 1
ATOM 565 C CA . LEU A 1 75 ? 4.289 2.373 5.613 1 92.75 75 LEU A CA 1
ATOM 566 C C . LEU A 1 75 ? 3.881 3.594 6.43 1 92.75 75 LEU A C 1
ATOM 568 O O . LEU A 1 75 ? 3.096 3.48 7.371 1 92.75 75 LEU A O 1
ATOM 572 N N . PHE A 1 76 ? 4.449 4.754 6.078 1 94.12 76 PHE A N 1
ATOM 573 C CA . PHE A 1 76 ? 4.09 6.062 6.605 1 94.12 76 PHE A CA 1
ATOM 574 C C . PHE A 1 76 ? 4.43 6.164 8.086 1 94.12 76 PHE A C 1
ATOM 576 O O . PHE A 1 76 ? 3.807 6.934 8.828 1 94.12 76 PHE A O 1
ATOM 583 N N . GLN A 1 77 ? 5.215 5.273 8.539 1 88.62 77 GLN A N 1
ATOM 584 C CA . GLN A 1 77 ? 5.625 5.379 9.938 1 88.62 77 GLN A CA 1
ATOM 585 C C . GLN A 1 77 ? 6.324 6.707 10.203 1 88.62 77 GLN A C 1
ATOM 587 O O . GLN A 1 77 ? 7.262 7.074 9.492 1 88.62 77 GLN A O 1
ATOM 592 N N . PRO A 1 78 ? 5.797 7.406 11.188 1 80.69 78 PRO A N 1
ATOM 593 C CA . PRO A 1 78 ? 6.453 8.672 11.523 1 80.69 78 PRO A CA 1
ATOM 594 C C . PRO A 1 78 ? 7.859 8.484 12.078 1 80.69 78 PRO A C 1
ATOM 596 O O . PRO A 1 78 ? 8.133 7.48 12.75 1 80.69 78 PRO A O 1
ATOM 599 N N . PRO A 1 79 ? 8.773 9.328 11.641 1 74.12 79 PRO A N 1
ATOM 600 C CA . PRO A 1 79 ? 10.125 9.219 12.188 1 74.12 79 PRO A CA 1
ATOM 601 C C . PRO A 1 79 ? 10.156 9.375 13.711 1 74.12 79 PR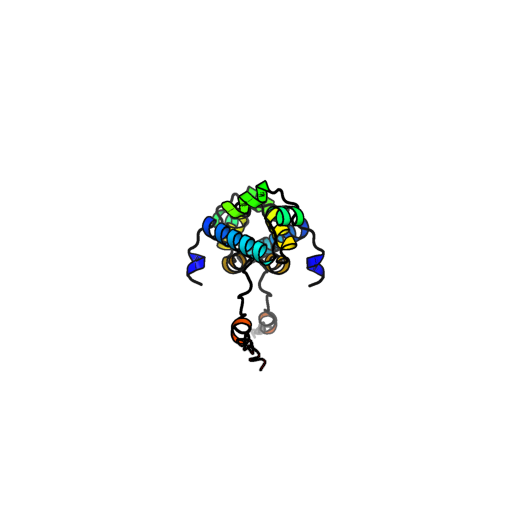O A C 1
ATOM 603 O O . PRO A 1 79 ? 9.328 10.086 14.281 1 74.12 79 PRO A O 1
ATOM 606 N N . GLU A 1 80 ? 10.703 8.352 14.352 1 65.69 80 GLU A N 1
ATOM 607 C CA . GLU A 1 80 ? 10.859 8.438 15.805 1 65.69 80 GLU A CA 1
ATOM 608 C C . GLU A 1 80 ? 11.539 9.742 16.203 1 65.69 80 GLU A C 1
ATOM 610 O O . GLU A 1 80 ? 12.453 10.211 15.516 1 65.69 80 GLU A O 1
ATOM 615 N N . ILE A 1 81 ? 10.789 10.641 16.609 1 59.75 81 ILE A N 1
ATOM 616 C CA . ILE A 1 81 ? 11.422 11.859 17.109 1 59.75 81 ILE A CA 1
ATOM 617 C C . ILE A 1 81 ? 12.57 11.492 18.047 1 59.75 81 ILE A C 1
ATOM 619 O O . ILE A 1 81 ? 12.367 10.867 19.094 1 59.75 81 ILE A O 1
ATOM 623 N N . THR A 1 82 ? 13.555 10.945 17.547 1 54.12 82 THR A N 1
ATOM 624 C CA . THR A 1 82 ? 14.711 10.852 18.438 1 54.12 82 THR A CA 1
ATOM 625 C C . THR A 1 82 ? 15.062 12.219 19.016 1 54.12 82 THR A C 1
ATOM 627 O O . THR A 1 82 ? 16.172 12.43 19.5 1 54.12 82 THR A O 1
ATOM 630 N N . ASP A 1 83 ? 14.234 13.125 18.859 1 48.69 83 ASP A N 1
ATOM 631 C CA . ASP A 1 83 ? 14.805 14.305 19.5 1 48.69 83 ASP A CA 1
ATOM 632 C C . ASP A 1 83 ? 15.086 14.062 20.969 1 48.69 83 ASP A C 1
ATOM 634 O O . ASP A 1 83 ? 14.203 14.242 21.812 1 48.69 83 ASP A O 1
ATOM 638 N N . ILE A 1 84 ? 15.398 12.953 21.438 1 47.69 84 ILE A N 1
ATOM 639 C CA . ILE A 1 84 ? 15.914 13.07 22.797 1 47.69 84 ILE A CA 1
ATOM 640 C C . ILE A 1 84 ? 16.844 14.281 22.891 1 47.69 84 ILE A C 1
ATOM 642 O O . ILE A 1 84 ? 17.062 14.828 23.969 1 47.69 84 ILE A O 1
ATOM 646 N N . ASP A 1 85 ? 17.625 14.602 21.797 1 45.91 85 ASP A N 1
ATOM 647 C CA . ASP A 1 85 ? 18.641 15.625 22.016 1 45.91 85 ASP A CA 1
ATOM 648 C C . ASP A 1 85 ? 18 17 22.203 1 45.91 85 ASP A C 1
ATOM 650 O O . ASP A 1 85 ? 18.641 17.938 22.672 1 45.91 85 ASP A O 1
ATOM 654 N N . ASP A 1 86 ? 16.828 17.312 21.484 1 44.06 86 ASP A N 1
ATOM 655 C CA . ASP A 1 86 ? 16.484 18.719 21.625 1 44.06 86 ASP A CA 1
ATOM 656 C C . ASP A 1 86 ? 15.867 19 23 1 44.06 86 ASP A C 1
ATOM 658 O O . ASP A 1 86 ? 15.461 20.125 23.281 1 44.06 86 ASP A O 1
ATOM 662 N N . ILE A 1 87 ? 15.297 17.969 23.625 1 45.12 87 ILE A N 1
ATOM 663 C CA . ILE A 1 87 ? 14.844 18.266 24.984 1 45.12 87 ILE A CA 1
ATOM 664 C C . ILE A 1 87 ? 16.016 18.766 25.828 1 45.12 87 ILE A C 1
ATOM 666 O O . ILE A 1 87 ? 15.828 19.516 26.781 1 45.12 87 ILE A O 1
ATOM 670 N N . ILE A 1 88 ? 17.156 18.156 25.672 1 45.53 88 ILE A N 1
ATOM 671 C CA . ILE A 1 88 ? 18.172 18.422 26.688 1 45.53 88 ILE A CA 1
ATOM 672 C C . ILE A 1 88 ? 18.656 19.875 26.562 1 45.53 88 ILE A C 1
ATOM 674 O O . ILE A 1 88 ? 19.094 20.469 27.547 1 45.53 88 ILE A O 1
ATOM 678 N N . LYS A 1 89 ? 18.922 20.406 25.344 1 45 89 LYS A N 1
ATOM 679 C CA . LYS A 1 89 ? 19.75 21.609 25.422 1 45 89 LYS A CA 1
ATOM 680 C C . LYS A 1 89 ? 18.938 22.828 25.828 1 45 89 LYS A C 1
ATOM 682 O O . LYS A 1 89 ? 19.438 23.953 25.812 1 45 89 LYS A O 1
ATOM 687 N N . ALA A 1 90 ? 17.625 22.719 25.891 1 45 90 ALA A N 1
ATOM 688 C CA . ALA A 1 90 ? 17.078 24.016 26.266 1 45 90 ALA A CA 1
ATOM 689 C C . ALA A 1 90 ? 17.531 24.422 27.656 1 45 90 ALA A C 1
ATOM 691 O O . ALA A 1 90 ? 17.125 23.812 28.656 1 45 90 ALA A O 1
ATOM 692 N N . LYS A 1 91 ? 18.812 24.734 27.844 1 43.97 91 LYS A N 1
ATOM 693 C CA . LYS A 1 91 ? 19.281 25.422 29.031 1 43.97 91 LYS A CA 1
ATOM 694 C C . LYS A 1 91 ? 18.312 26.547 29.422 1 43.97 91 LYS A C 1
ATOM 696 O O . LYS A 1 91 ? 17.828 27.281 28.562 1 43.97 91 LYS A O 1
ATOM 701 N N . PRO A 1 92 ? 17.703 26.547 30.578 1 43.56 92 PRO A N 1
ATOM 702 C CA . PRO A 1 92 ? 16.938 27.641 31.156 1 43.56 92 PRO A CA 1
ATOM 703 C C . PRO A 1 92 ? 17.625 29 30.984 1 43.56 92 PRO A C 1
ATOM 705 O O . PRO A 1 92 ? 18.797 29.141 31.312 1 43.56 92 PRO A O 1
ATOM 708 N N . ALA A 1 93 ? 17.625 29.656 29.844 1 42.06 93 ALA A N 1
ATOM 709 C CA . ALA A 1 93 ? 18.125 31.016 29.781 1 42.06 93 ALA A CA 1
ATOM 710 C C . ALA A 1 93 ? 17.781 31.797 31.047 1 42.06 93 ALA A C 1
ATOM 712 O O . ALA A 1 93 ? 16.625 31.875 31.438 1 42.06 93 ALA A O 1
ATOM 713 N N . ALA A 1 94 ? 18.656 31.875 32.031 1 43.91 94 ALA A N 1
ATOM 714 C CA . ALA A 1 94 ? 18.719 32.75 33.219 1 43.91 94 ALA A CA 1
ATOM 715 C C . ALA A 1 94 ? 18.312 34.156 32.844 1 43.91 94 ALA A C 1
ATOM 717 O O . ALA A 1 94 ? 18.938 34.812 32 1 43.91 94 ALA A O 1
ATOM 718 N N . ARG A 1 95 ? 17.062 34.5 32.688 1 46.44 95 ARG A N 1
ATOM 719 C CA . ARG A 1 95 ? 16.609 35.875 32.656 1 46.44 95 ARG A CA 1
ATOM 720 C C . ARG A 1 95 ? 17.328 36.719 33.719 1 46.44 95 ARG A C 1
ATOM 722 O O . ARG A 1 95 ? 17.344 36.375 34.875 1 46.44 95 ARG A O 1
ATOM 729 N N . ALA A 1 96 ? 18.5 37.188 33.531 1 44.03 96 ALA A N 1
ATOM 730 C CA . ALA A 1 96 ? 19.203 38.188 34.312 1 44.03 96 ALA A CA 1
ATOM 731 C C . ALA A 1 96 ? 18.297 39.375 34.625 1 44.03 96 ALA A C 1
ATOM 733 O O . ALA A 1 96 ? 17.875 40.094 33.688 1 44.03 96 ALA A O 1
ATOM 734 N N . ARG A 1 97 ? 17.234 39.219 35.438 1 46.16 97 ARG A N 1
ATOM 735 C CA . ARG A 1 97 ? 16.609 40.406 36.031 1 46.16 97 ARG A CA 1
ATOM 736 C C . ARG A 1 97 ? 17.656 41.438 36.469 1 46.16 97 ARG A C 1
ATOM 738 O O . ARG A 1 97 ? 18.516 41.125 37.281 1 46.16 97 ARG A O 1
ATOM 745 N N . GLY A 1 98 ? 18.234 42.156 35.531 1 41.06 98 GLY A N 1
ATOM 746 C CA . GLY A 1 98 ? 19.062 43.344 35.781 1 41.06 98 GLY A CA 1
ATOM 747 C C . GLY A 1 98 ? 18.5 44.219 36.875 1 41.06 98 GLY A C 1
ATOM 748 O O . GLY A 1 98 ? 17.359 44.688 36.781 1 41.06 98 GLY A O 1
ATOM 749 N N . ARG A 1 99 ? 18.781 44.031 38.25 1 45.25 99 ARG A N 1
ATOM 750 C CA . ARG A 1 99 ? 18.75 44.906 39.406 1 45.25 99 ARG A CA 1
ATOM 751 C C . ARG A 1 99 ? 19.266 46.281 39.062 1 45.25 99 ARG A C 1
ATOM 753 O O . ARG A 1 99 ? 20.453 46.5 38.875 1 45.25 99 ARG A O 1
ATOM 760 N N . GLU A 1 100 ? 18.922 46.938 37.906 1 39.19 100 GLU A N 1
ATOM 761 C CA . GLU A 1 100 ? 19.484 48.281 37.875 1 39.19 100 GLU A CA 1
ATOM 762 C C . GLU A 1 100 ? 19.312 49 39.188 1 39.19 100 GLU A C 1
ATOM 764 O O . GLU A 1 100 ? 18.203 49.031 39.75 1 39.19 100 GLU A O 1
ATOM 769 N N . LYS A 1 101 ? 20.406 49.562 39.906 1 41 101 LYS A N 1
ATOM 770 C CA . LYS A 1 101 ? 20.656 50.625 40.906 1 41 101 LYS A CA 1
ATOM 771 C C . LYS A 1 101 ? 19.906 51.906 40.562 1 41 101 LYS A C 1
ATOM 773 O O . LYS A 1 101 ? 19.812 52.281 39.406 1 41 101 LYS A O 1
ATOM 778 N N . MET B 1 1 ? 6.898 -8.219 16.688 1 44.47 1 MET B N 1
ATOM 779 C CA . MET B 1 1 ? 6.758 -9.109 15.539 1 44.47 1 MET B CA 1
ATOM 780 C C . MET B 1 1 ? 5.398 -9.805 15.555 1 44.47 1 MET B C 1
ATOM 782 O O . MET B 1 1 ? 4.727 -9.883 14.523 1 44.47 1 MET B O 1
ATOM 786 N N . LEU B 1 2 ? 4.996 -10.297 16.859 1 51.66 2 LEU B N 1
ATOM 787 C CA . LEU B 1 2 ? 3.84 -11.125 17.172 1 51.66 2 LEU B CA 1
ATOM 788 C C . LEU B 1 2 ? 2.541 -10.359 16.938 1 51.66 2 LEU B C 1
ATOM 790 O O . LEU B 1 2 ? 1.58 -10.906 16.391 1 51.66 2 LEU B O 1
ATOM 794 N N . ALA B 1 3 ? 2.664 -9.125 17.141 1 58.28 3 ALA B N 1
ATOM 795 C CA . ALA B 1 3 ? 1.4 -8.398 17.219 1 58.28 3 ALA B CA 1
ATOM 796 C C . ALA B 1 3 ? 0.83 -8.148 15.82 1 58.28 3 ALA B C 1
ATOM 798 O O . ALA B 1 3 ? -0.388 -8.18 15.633 1 58.28 3 ALA B O 1
ATOM 799 N N . ILE B 1 4 ? 1.685 -8.031 14.844 1 62.31 4 ILE B N 1
ATOM 800 C CA . ILE B 1 4 ? 1.19 -7.727 13.508 1 62.31 4 ILE B CA 1
ATOM 801 C C . ILE B 1 4 ? 0.523 -8.961 12.906 1 62.31 4 ILE B C 1
ATOM 803 O O . ILE B 1 4 ? -0.456 -8.852 12.164 1 62.31 4 ILE B O 1
ATOM 807 N N . GLU B 1 5 ? 0.955 -10.062 13.305 1 64 5 GLU B N 1
ATOM 808 C CA . GLU B 1 5 ? 0.425 -11.32 12.781 1 64 5 GLU B CA 1
ATOM 809 C C . GLU B 1 5 ? -1.021 -11.539 13.219 1 64 5 GLU B C 1
ATOM 811 O O . GLU B 1 5 ? -1.781 -12.234 12.547 1 64 5 GLU B O 1
ATOM 816 N N . LEU B 1 6 ? -1.31 -10.797 14.094 1 78.38 6 LEU B N 1
ATOM 817 C CA . LEU B 1 6 ? -2.635 -11.031 14.656 1 78.38 6 LEU B CA 1
ATOM 818 C C . LEU B 1 6 ? -3.605 -9.93 14.234 1 78.38 6 LEU B C 1
ATOM 820 O O . LEU B 1 6 ? -4.777 -9.953 14.609 1 78.38 6 LEU B O 1
ATOM 824 N N . MET B 1 7 ? -3.158 -9.164 13.398 1 88.06 7 MET B N 1
ATOM 825 C CA . MET B 1 7 ? -4.039 -8.055 13.055 1 88.06 7 MET B CA 1
ATOM 826 C C . MET B 1 7 ? -4.922 -8.414 11.859 1 88.06 7 MET B C 1
ATOM 828 O O . MET B 1 7 ? -4.473 -9.078 10.93 1 88.06 7 MET B O 1
ATOM 832 N N . SER B 1 8 ? -6.191 -7.953 11.922 1 93.31 8 SER B N 1
ATOM 833 C CA . SER B 1 8 ? -7.105 -8.094 10.789 1 93.31 8 SER B CA 1
ATOM 834 C C . SER B 1 8 ? -6.801 -7.062 9.703 1 93.31 8 SER B C 1
ATOM 836 O O . SER B 1 8 ? -6.133 -6.059 9.969 1 93.31 8 SER B O 1
ATOM 838 N N . PRO B 1 9 ? -7.23 -7.312 8.531 1 95.06 9 PRO B N 1
ATOM 839 C CA . PRO B 1 9 ? -7.027 -6.336 7.457 1 95.06 9 PRO B CA 1
ATOM 840 C C . PRO B 1 9 ? -7.562 -4.953 7.812 1 95.06 9 PRO B C 1
ATOM 842 O O . PRO B 1 9 ? -6.918 -3.941 7.512 1 95.06 9 PRO B O 1
ATOM 845 N N . LYS B 1 10 ? -8.656 -4.922 8.453 1 95.06 10 LYS B N 1
ATOM 846 C CA . LYS B 1 10 ? -9.258 -3.648 8.852 1 95.06 10 LYS B CA 1
ATOM 847 C C . LYS B 1 10 ? -8.367 -2.908 9.844 1 95.06 10 LYS B C 1
ATOM 849 O O . LYS B 1 10 ? -8.219 -1.688 9.758 1 95.06 10 LYS B O 1
ATOM 854 N N . GLU B 1 11 ? -7.859 -3.584 10.734 1 94.94 11 GLU B N 1
ATOM 855 C CA . GLU B 1 11 ? -6.984 -2.98 11.734 1 94.94 11 GLU B CA 1
ATOM 856 C C . GLU B 1 11 ? -5.711 -2.432 11.102 1 94.94 11 GLU B C 1
ATOM 858 O O . GLU B 1 11 ? -5.234 -1.358 11.477 1 94.94 11 GLU B O 1
ATOM 863 N N . ILE B 1 12 ? -5.168 -3.156 10.172 1 96 12 ILE B N 1
ATOM 864 C CA . ILE B 1 12 ? -3.973 -2.713 9.469 1 96 12 ILE B CA 1
ATOM 865 C C . ILE B 1 12 ? -4.273 -1.429 8.695 1 96 12 ILE B C 1
ATOM 867 O O . ILE B 1 12 ? -3.498 -0.47 8.75 1 96 12 ILE B O 1
ATOM 871 N N . ALA B 1 13 ? -5.406 -1.45 8.031 1 97.19 13 ALA B N 1
ATOM 872 C CA . ALA B 1 13 ? -5.805 -0.261 7.285 1 97.19 13 ALA B CA 1
ATOM 873 C C . ALA B 1 13 ? -5.938 0.948 8.203 1 97.19 13 ALA B C 1
ATOM 875 O O . ALA B 1 13 ? -5.508 2.051 7.855 1 97.19 13 ALA B O 1
ATOM 876 N N . SER B 1 14 ? -6.52 0.726 9.336 1 96.31 14 SER B N 1
ATOM 877 C CA . SER B 1 14 ? -6.703 1.801 10.305 1 96.31 14 SER B CA 1
ATOM 878 C C . SER B 1 14 ? -5.363 2.326 10.805 1 96.31 14 SER B C 1
ATOM 880 O O . SER B 1 14 ? -5.191 3.533 10.984 1 96.31 14 SER B O 1
ATOM 882 N N . GLN B 1 15 ? -4.484 1.446 11.078 1 95.25 15 GLN B N 1
ATOM 883 C CA . GLN B 1 15 ? -3.158 1.854 11.531 1 95.25 15 GLN B CA 1
ATOM 884 C C . GLN B 1 15 ? -2.455 2.705 10.477 1 95.25 15 GLN B C 1
ATOM 886 O O . GLN B 1 15 ? -1.826 3.713 10.805 1 95.25 15 GLN B O 1
ATOM 891 N N . ILE B 1 16 ? -2.523 2.311 9.242 1 96.44 16 ILE B N 1
ATOM 892 C CA . ILE B 1 16 ? -1.889 3.053 8.164 1 96.44 16 ILE B CA 1
ATOM 893 C C . ILE B 1 16 ? -2.553 4.422 8.016 1 96.44 16 ILE B C 1
ATOM 895 O O . ILE B 1 16 ? -1.871 5.43 7.812 1 96.44 16 ILE B O 1
ATOM 899 N N . ALA B 1 17 ? -3.84 4.434 8.133 1 97.81 17 ALA B N 1
ATOM 900 C CA . ALA B 1 17 ? -4.559 5.703 8.086 1 97.81 17 ALA B CA 1
ATOM 901 C C . ALA B 1 17 ? -4.086 6.645 9.195 1 97.81 17 ALA B C 1
ATOM 903 O O . ALA B 1 17 ? -3.898 7.84 8.961 1 97.81 17 ALA B O 1
ATOM 904 N N . ASP B 1 18 ? -3.902 6.109 10.344 1 96.69 18 ASP B N 1
ATOM 905 C CA . ASP B 1 18 ? -3.412 6.898 11.469 1 96.69 18 ASP B CA 1
ATOM 906 C C . ASP B 1 18 ? -2.006 7.43 11.195 1 96.69 18 ASP B C 1
ATOM 908 O O . ASP B 1 18 ? -1.686 8.562 11.562 1 96.69 18 ASP B O 1
ATOM 912 N N . ASN B 1 19 ? -1.175 6.605 10.648 1 96.19 19 ASN B N 1
ATOM 913 C CA . ASN B 1 19 ? 0.164 7.047 10.273 1 96.19 19 ASN B CA 1
ATOM 914 C C . ASN B 1 19 ? 0.115 8.219 9.289 1 96.19 19 ASN B C 1
ATOM 916 O O . ASN B 1 19 ? 0.882 9.172 9.422 1 96.19 19 ASN B O 1
ATOM 920 N N . VAL B 1 20 ? -0.75 8.102 8.32 1 97.12 20 VAL B N 1
ATOM 921 C CA . VAL B 1 20 ? -0.896 9.156 7.328 1 97.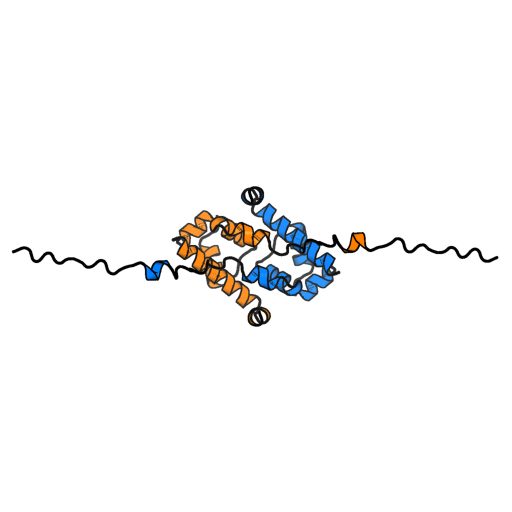12 20 VAL B CA 1
ATOM 922 C C . VAL B 1 20 ? -1.354 10.453 8.008 1 97.12 20 VAL B C 1
ATOM 924 O O . VAL B 1 20 ? -0.828 11.531 7.723 1 97.12 20 VAL B O 1
ATOM 927 N N . ARG B 1 21 ? -2.307 10.266 8.867 1 96.94 21 ARG B N 1
ATOM 928 C CA . ARG B 1 21 ? -2.783 11.43 9.617 1 96.94 21 ARG B CA 1
ATOM 929 C C . ARG B 1 21 ? -1.648 12.078 10.398 1 96.94 21 ARG B C 1
ATOM 931 O O . ARG B 1 21 ? -1.484 13.305 10.359 1 96.94 21 ARG B O 1
ATOM 938 N N . THR B 1 22 ? -0.923 11.281 11.055 1 96.06 22 THR B N 1
ATOM 939 C CA . THR B 1 22 ? 0.193 11.781 11.844 1 96.06 22 THR B CA 1
ATOM 940 C C . THR B 1 22 ? 1.208 12.5 10.961 1 96.06 22 THR B C 1
ATOM 942 O O . THR B 1 22 ? 1.674 13.586 11.305 1 96.06 22 THR B O 1
ATOM 945 N N . LEU B 1 23 ? 1.522 11.93 9.844 1 95 23 LEU B N 1
ATOM 946 C CA . LEU B 1 23 ? 2.467 12.531 8.914 1 95 23 LEU B CA 1
ATOM 947 C C . LEU B 1 23 ? 1.922 13.844 8.359 1 95 23 LEU B C 1
ATOM 949 O O . LEU B 1 23 ? 2.664 14.82 8.211 1 95 23 LEU B O 1
ATOM 953 N N . ARG B 1 24 ? 0.695 13.766 8.008 1 96.56 24 ARG B N 1
ATOM 954 C CA . ARG B 1 24 ? 0.059 14.984 7.516 1 96.56 24 ARG B CA 1
ATOM 955 C C . ARG B 1 24 ? 0.206 16.125 8.516 1 96.56 24 ARG B C 1
ATOM 957 O O . ARG B 1 24 ? 0.605 17.234 8.148 1 96.56 24 ARG B O 1
ATOM 964 N N . LEU B 1 25 ? -0.083 15.852 9.75 1 96.31 25 LEU B N 1
ATOM 965 C CA . LEU B 1 25 ? -0.03 16.859 10.812 1 96.31 25 LEU B CA 1
ATOM 966 C C . LEU B 1 25 ? 1.406 17.312 11.062 1 96.31 25 LEU B C 1
ATOM 968 O O . LEU B 1 25 ? 1.661 18.484 11.297 1 96.31 25 LEU B O 1
ATOM 972 N N . ARG B 1 26 ? 2.326 16.438 10.984 1 94.12 26 ARG B N 1
ATOM 973 C CA . ARG B 1 26 ? 3.736 16.766 11.18 1 94.12 26 ARG B CA 1
ATOM 974 C C . ARG B 1 26 ? 4.23 17.703 10.086 1 94.12 26 ARG B C 1
ATOM 976 O O . ARG B 1 26 ? 5.133 18.516 10.32 1 94.12 26 ARG B O 1
ATOM 983 N N . GLN B 1 27 ? 3.631 17.641 8.977 1 94.31 27 GLN B N 1
ATOM 984 C CA . GLN B 1 27 ? 4.004 18.5 7.859 1 94.31 27 GLN B CA 1
ATOM 985 C C . GLN B 1 27 ? 3.143 19.766 7.832 1 94.31 27 GLN B C 1
ATOM 987 O O . GLN B 1 27 ? 3.156 20.516 6.848 1 94.31 27 GLN B O 1
ATOM 992 N N . ASN B 1 28 ? 2.322 19.906 8.844 1 96.62 28 ASN B N 1
ATOM 993 C CA . ASN B 1 28 ? 1.471 21.062 9.023 1 96.62 28 ASN B CA 1
ATOM 994 C C . ASN B 1 28 ? 0.474 21.219 7.879 1 96.62 28 ASN B C 1
ATOM 996 O O . ASN B 1 28 ? 0.245 22.328 7.395 1 96.62 28 ASN B O 1
ATOM 1000 N N . LEU B 1 29 ? -0.014 20.156 7.457 1 97 29 LEU B N 1
ATOM 1001 C CA . LEU B 1 29 ? -1.019 20.172 6.398 1 97 29 LEU B CA 1
ATOM 1002 C C . LEU B 1 29 ? -2.412 19.922 6.969 1 97 29 LEU B C 1
ATOM 1004 O O . LEU B 1 29 ? -2.59 19.078 7.848 1 97 29 LEU B O 1
ATOM 1008 N N . SER B 1 30 ? -3.324 20.734 6.465 1 98.12 30 SER B N 1
ATOM 1009 C CA . SER B 1 30 ? -4.727 20.422 6.727 1 98.12 30 SER B CA 1
ATOM 1010 C C . SER B 1 30 ? -5.219 19.281 5.84 1 98.12 30 SER B C 1
ATOM 1012 O O . SER B 1 30 ? -4.516 18.859 4.926 1 98.12 30 SER B O 1
ATOM 1014 N N . GLN B 1 31 ? -6.43 18.797 6.184 1 98.12 31 GLN B N 1
ATOM 1015 C CA . GLN B 1 31 ? -7.027 17.797 5.305 1 98.12 31 GLN B CA 1
ATOM 1016 C C . GLN B 1 31 ? -7.223 18.344 3.896 1 98.12 31 GLN B C 1
ATOM 1018 O O . GLN B 1 31 ? -6.965 17.656 2.91 1 98.12 31 GLN B O 1
ATOM 1023 N N . GLU B 1 32 ? -7.68 19.594 3.85 1 98.25 32 GLU B N 1
ATOM 1024 C CA . GLU B 1 32 ? -7.859 20.266 2.561 1 98.25 32 GLU B CA 1
ATOM 1025 C C . GLU B 1 32 ? -6.527 20.422 1.832 1 98.25 32 GLU B C 1
ATOM 1027 O O . GLU B 1 32 ? -6.445 20.188 0.623 1 98.25 32 GLU B O 1
ATOM 1032 N N . GLY B 1 33 ? -5.539 20.844 2.547 1 98.25 33 GLY B N 1
ATOM 1033 C CA . GLY B 1 33 ? -4.215 21 1.969 1 98.25 33 GLY B CA 1
ATOM 1034 C C . GLY B 1 33 ? -3.656 19.703 1.399 1 98.25 33 GLY B C 1
ATOM 1035 O O . GLY B 1 33 ? -3.109 19.688 0.295 1 98.25 33 GLY B O 1
ATOM 1036 N N . LEU B 1 34 ? -3.754 18.609 2.125 1 98.25 34 LEU B N 1
ATOM 1037 C CA . LEU B 1 34 ? -3.27 17.312 1.655 1 98.25 34 LEU B CA 1
ATOM 1038 C C . LEU B 1 34 ? -4.098 16.812 0.474 1 98.25 34 LEU B C 1
ATOM 1040 O O . LEU B 1 34 ? -3.561 16.234 -0.465 1 98.25 34 LEU B O 1
ATOM 1044 N N . ALA B 1 35 ? -5.402 16.969 0.552 1 98.38 35 ALA B N 1
ATOM 1045 C CA . ALA B 1 35 ? -6.273 16.594 -0.558 1 98.38 35 ALA B CA 1
ATOM 1046 C C . ALA B 1 35 ? -5.844 17.281 -1.852 1 98.38 35 ALA B C 1
ATOM 1048 O O . ALA B 1 35 ? -5.719 16.625 -2.893 1 98.38 35 ALA B O 1
ATOM 1049 N N . GLU B 1 36 ? -5.59 18.516 -1.729 1 97.94 36 GLU B N 1
ATOM 1050 C CA . GLU B 1 36 ? -5.156 19.281 -2.889 1 97.94 36 GLU B CA 1
ATOM 1051 C C . GLU B 1 36 ? -3.805 18.812 -3.402 1 97.94 36 GLU B C 1
ATOM 1053 O O . GLU B 1 36 ? -3.631 18.594 -4.602 1 97.94 36 GLU B O 1
ATOM 1058 N N . ARG B 1 37 ? -2.896 18.562 -2.57 1 97.19 37 ARG B N 1
ATOM 1059 C CA . ARG B 1 37 ? -1.545 18.141 -2.932 1 97.19 37 ARG B CA 1
ATOM 1060 C C . ARG B 1 37 ? -1.55 16.75 -3.547 1 97.19 37 ARG B C 1
ATOM 1062 O O . ARG B 1 37 ? -0.724 16.438 -4.41 1 97.19 37 ARG B O 1
ATOM 1069 N N . SER B 1 38 ? -2.414 15.969 -3.121 1 97.5 38 SER B N 1
ATOM 1070 C CA . SER B 1 38 ? -2.461 14.578 -3.572 1 97.5 38 SER B CA 1
ATOM 1071 C C . SER B 1 38 ? -3.393 14.422 -4.77 1 97.5 38 SER B C 1
ATOM 1073 O O . SER B 1 38 ? -3.473 13.336 -5.359 1 97.5 38 SER B O 1
ATOM 1075 N N . GLY B 1 39 ? -4.156 15.422 -5.062 1 97.38 39 GLY B N 1
ATOM 1076 C CA . GLY B 1 39 ? -5.109 15.336 -6.16 1 97.38 39 GLY B CA 1
ATOM 1077 C C . GLY B 1 39 ? -6.328 14.508 -5.824 1 97.38 39 GLY B C 1
ATOM 1078 O O . GLY B 1 39 ? -6.957 13.93 -6.715 1 97.38 39 GLY B O 1
ATOM 1079 N N . MET B 1 40 ? -6.609 14.406 -4.598 1 97 40 MET B N 1
ATOM 1080 C CA . MET B 1 40 ? -7.789 13.68 -4.141 1 97 40 MET B CA 1
ATOM 1081 C C . MET B 1 40 ? -8.867 14.641 -3.656 1 97 40 MET B C 1
ATOM 1083 O O . MET B 1 40 ? -8.578 15.789 -3.32 1 97 40 MET B O 1
ATOM 1087 N N . SER B 1 41 ? -10.07 14.125 -3.682 1 97.94 41 SER B N 1
ATOM 1088 C CA . SER B 1 41 ? -11.133 14.93 -3.084 1 97.94 41 SER B CA 1
ATOM 1089 C C . SER B 1 41 ? -11.039 14.922 -1.562 1 97.94 41 SER B C 1
ATOM 1091 O O . SER B 1 41 ? -10.586 13.945 -0.966 1 97.94 41 SER B O 1
ATOM 1093 N N . LEU B 1 42 ? -11.5 16.047 -0.995 1 98.12 42 LEU B N 1
ATOM 1094 C CA . LEU B 1 42 ? -11.562 16.141 0.46 1 98.12 42 LEU B CA 1
ATOM 1095 C C . LEU B 1 42 ? -12.391 14.992 1.033 1 98.12 42 LEU B C 1
ATOM 1097 O O . LEU B 1 42 ? -12.039 14.422 2.066 1 98.12 42 LEU B O 1
ATOM 1101 N N . GLY B 1 43 ? -13.445 14.664 0.369 1 98.19 43 GLY B N 1
ATOM 1102 C CA . GLY B 1 43 ? -14.305 13.57 0.804 1 98.19 43 GLY B CA 1
ATOM 1103 C C . GLY B 1 43 ? -13.594 12.234 0.845 1 98.19 43 GLY B C 1
ATOM 1104 O O . GLY B 1 43 ? -13.742 11.469 1.803 1 98.19 43 GLY B O 1
ATOM 1105 N N . SER B 1 44 ? -12.789 11.898 -0.143 1 97.94 44 SER B N 1
ATOM 1106 C CA . SER B 1 44 ? -12.031 10.648 -0.201 1 97.94 44 SER B CA 1
ATOM 1107 C C . SER B 1 44 ? -10.984 10.594 0.908 1 97.94 44 SER B C 1
ATOM 1109 O O . SER B 1 44 ? -10.805 9.547 1.541 1 97.94 44 SER B O 1
ATOM 1111 N N . LEU B 1 45 ? -10.344 11.68 1.104 1 98.5 45 LEU B N 1
ATOM 1112 C CA . LEU B 1 45 ? -9.32 11.734 2.146 1 98.5 45 LEU B CA 1
ATOM 1113 C C . LEU B 1 45 ? -9.945 11.539 3.523 1 98.5 45 LEU B C 1
ATOM 1115 O O . LEU B 1 45 ? -9.422 10.781 4.344 1 98.5 45 LEU B O 1
ATOM 1119 N N . LYS B 1 46 ? -11.023 12.234 3.785 1 98.31 46 LYS B N 1
ATOM 1120 C CA . LYS B 1 46 ? -11.719 12.102 5.059 1 98.31 46 LYS B CA 1
ATOM 1121 C C . LYS B 1 46 ? -12.172 10.664 5.289 1 98.31 46 LYS B C 1
ATOM 1123 O O . LYS B 1 46 ? -12.023 10.125 6.391 1 98.31 46 LYS B O 1
ATOM 1128 N N . ARG B 1 47 ? -12.664 10.078 4.289 1 97.94 47 ARG B N 1
ATOM 1129 C CA . ARG B 1 47 ? -13.086 8.688 4.371 1 97.94 47 ARG B CA 1
ATOM 1130 C C . ARG B 1 47 ? -11.914 7.773 4.711 1 97.94 47 ARG B C 1
ATOM 1132 O O . ARG B 1 47 ? -12.031 6.895 5.57 1 97.94 47 ARG B O 1
ATOM 1139 N N . PHE B 1 48 ? -10.906 7.992 4.086 1 98.44 48 PHE B N 1
ATOM 1140 C CA . PHE B 1 48 ? -9.711 7.195 4.332 1 98.44 48 PHE B CA 1
ATOM 1141 C C . PHE B 1 48 ? -9.25 7.355 5.777 1 98.44 48 PHE B C 1
ATOM 1143 O O . PHE B 1 48 ? -8.984 6.363 6.461 1 98.44 48 PHE B O 1
ATOM 1150 N N . GLU B 1 49 ? -9.133 8.562 6.203 1 97.62 49 GLU B N 1
ATOM 1151 C CA . GLU B 1 49 ? -8.625 8.812 7.551 1 97.62 49 GLU B CA 1
ATOM 1152 C C . GLU B 1 49 ? -9.57 8.258 8.609 1 97.62 49 GLU B C 1
ATOM 1154 O O . GLU B 1 49 ? -9.141 7.891 9.703 1 97.62 49 GLU B O 1
ATOM 1159 N N . GLN B 1 50 ? -10.867 8.148 8.305 1 96.88 50 GLN B N 1
ATOM 1160 C CA . GLN B 1 50 ? -11.875 7.672 9.25 1 96.88 50 GLN B CA 1
ATOM 1161 C C . GLN B 1 50 ? -12.016 6.152 9.188 1 96.88 50 GLN B C 1
ATOM 1163 O O . GLN B 1 50 ? -12.211 5.496 10.211 1 96.88 50 GLN B O 1
ATOM 1168 N N . THR B 1 51 ? -11.898 5.551 7.949 1 97 51 THR B N 1
ATOM 1169 C CA . THR B 1 51 ? -12.289 4.156 7.797 1 97 51 THR B CA 1
ATOM 1170 C C . THR B 1 51 ? -11.102 3.311 7.336 1 97 51 THR B C 1
ATOM 1172 O O . THR B 1 51 ? -11.141 2.08 7.41 1 97 51 THR B O 1
ATOM 1175 N N . GLY B 1 52 ? -10.148 3.928 6.809 1 97.56 52 GLY B N 1
ATOM 1176 C CA . GLY B 1 52 ? -9.039 3.201 6.215 1 97.56 52 GLY B CA 1
ATOM 1177 C C . GLY B 1 52 ? -9.297 2.779 4.781 1 97.56 52 GLY B C 1
ATOM 1178 O O . GLY B 1 52 ? -8.43 2.201 4.129 1 97.56 52 GLY B O 1
ATOM 1179 N N . ALA B 1 53 ? -10.539 3.043 4.309 1 97.69 53 ALA B N 1
ATOM 1180 C CA . ALA B 1 53 ? -10.906 2.646 2.953 1 97.69 53 ALA B CA 1
ATOM 1181 C C . ALA B 1 53 ? -10.344 3.625 1.925 1 97.69 53 ALA B C 1
ATOM 1183 O O . ALA B 1 53 ? -10.57 4.832 2.018 1 97.69 53 ALA B O 1
ATOM 1184 N N . ILE B 1 54 ? -9.68 3.107 0.921 1 98.12 54 ILE B N 1
ATOM 1185 C CA . ILE B 1 54 ? -9.055 3.91 -0.128 1 98.12 54 ILE B CA 1
ATOM 1186 C C . ILE B 1 54 ? -8.633 3.008 -1.283 1 98.12 54 ILE B C 1
ATOM 1188 O O . ILE B 1 54 ? -8.445 1.802 -1.102 1 98.12 54 ILE B O 1
ATOM 1192 N N . SER B 1 55 ? -8.602 3.525 -2.48 1 97.69 55 SER B N 1
ATOM 1193 C CA . SER B 1 55 ? -8.023 2.779 -3.596 1 97.69 55 SER B CA 1
ATOM 1194 C C . SER B 1 55 ? -6.5 2.783 -3.539 1 97.69 55 SER B C 1
ATOM 1196 O O . SER B 1 55 ? -5.898 3.666 -2.924 1 97.69 55 SER B O 1
ATOM 1198 N N . PHE B 1 56 ? -5.898 1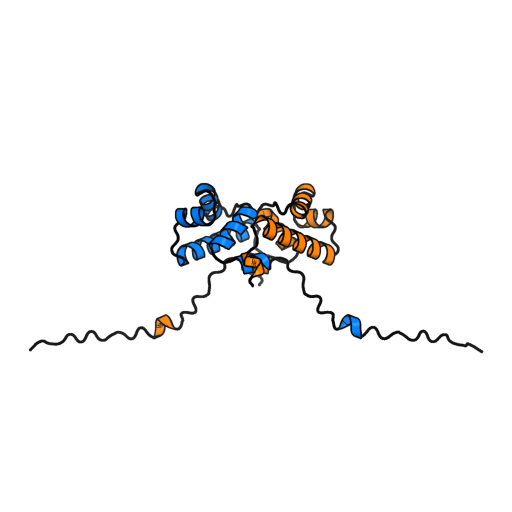.816 -4.168 1 97.88 56 PHE B N 1
ATOM 1199 C CA . PHE B 1 56 ? -4.441 1.768 -4.219 1 97.88 56 PHE B CA 1
ATOM 1200 C C . PHE B 1 56 ? -3.885 2.982 -4.953 1 97.88 56 PHE B C 1
ATOM 1202 O O . PHE B 1 56 ? -2.891 3.57 -4.523 1 97.88 5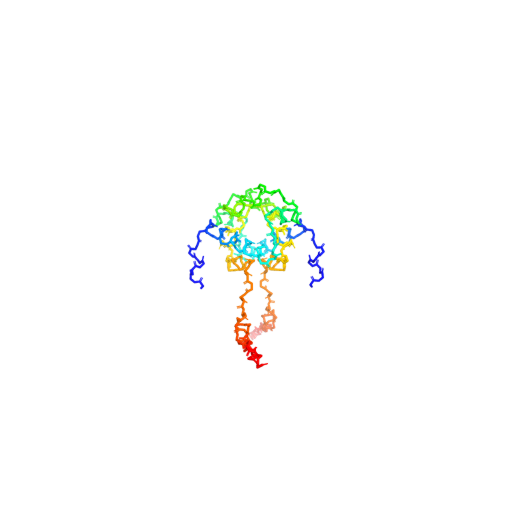6 PHE B O 1
ATOM 1209 N N . GLU B 1 57 ? -4.477 3.373 -6.012 1 97.19 57 GLU B N 1
ATOM 1210 C CA . GLU B 1 57 ? -4.051 4.562 -6.738 1 97.19 57 GLU B CA 1
ATOM 1211 C C . GLU B 1 57 ? -4.031 5.789 -5.832 1 97.19 57 GLU B C 1
ATOM 1213 O O . GLU B 1 57 ? -3.062 6.551 -5.832 1 97.19 57 GLU B O 1
ATOM 1218 N N . SER B 1 58 ? -5.082 5.996 -5.094 1 97.94 58 SER B N 1
ATOM 1219 C CA . SER B 1 58 ? -5.16 7.129 -4.18 1 97.94 58 SER B CA 1
ATOM 1220 C C . SER B 1 58 ? -4.098 7.039 -3.09 1 97.94 58 SER B C 1
ATOM 1222 O O . SER B 1 58 ? -3.537 8.055 -2.674 1 97.94 58 SER B O 1
ATOM 1224 N N . LEU B 1 59 ? -3.846 5.824 -2.613 1 97.94 59 LEU B N 1
ATOM 1225 C CA . LEU B 1 59 ? -2.793 5.641 -1.621 1 97.94 59 LEU B CA 1
ATOM 1226 C C . LEU B 1 59 ? -1.437 6.047 -2.186 1 97.94 59 LEU B C 1
ATOM 1228 O O . LEU B 1 59 ? -0.624 6.656 -1.484 1 97.94 59 LEU B O 1
ATOM 1232 N N . ILE B 1 60 ? -1.197 5.723 -3.414 1 97.31 60 ILE B N 1
ATOM 1233 C CA . ILE B 1 60 ? 0.036 6.105 -4.09 1 97.31 60 ILE B CA 1
ATOM 1234 C C . ILE B 1 60 ? 0.137 7.629 -4.152 1 97.31 60 ILE B C 1
ATOM 1236 O O . ILE B 1 60 ? 1.187 8.203 -3.846 1 97.31 60 ILE B O 1
ATOM 1240 N N . ARG B 1 61 ? -0.907 8.234 -4.469 1 97.44 61 ARG B N 1
ATOM 1241 C CA . ARG B 1 61 ? -0.919 9.688 -4.551 1 97.44 61 ARG B CA 1
ATOM 1242 C C . ARG B 1 61 ? -0.621 10.312 -3.191 1 97.44 61 ARG B C 1
ATOM 1244 O O . ARG B 1 61 ? 0.124 11.289 -3.104 1 97.44 61 ARG B O 1
ATOM 1251 N N . LEU B 1 62 ? -1.206 9.758 -2.166 1 97.31 62 LEU B N 1
ATOM 1252 C CA . LEU B 1 62 ? -0.917 10.227 -0.815 1 97.31 62 LEU B CA 1
ATOM 1253 C C . LEU B 1 62 ? 0.561 10.047 -0.481 1 97.31 62 LEU B C 1
ATOM 1255 O O . LEU B 1 62 ? 1.168 10.914 0.151 1 97.31 62 LEU B O 1
ATOM 1259 N N . SER B 1 63 ? 1.06 8.945 -0.855 1 96.56 63 SER B N 1
ATOM 1260 C CA . SER B 1 63 ? 2.467 8.664 -0.597 1 96.56 63 SER B CA 1
ATOM 1261 C C . SER B 1 63 ? 3.371 9.68 -1.278 1 96.56 63 SER B C 1
ATOM 1263 O O . SER B 1 63 ? 4.344 10.156 -0.685 1 96.56 63 SER B O 1
ATOM 1265 N N . ILE B 1 64 ? 3.055 10.016 -2.482 1 95.31 64 ILE B N 1
ATOM 1266 C CA . ILE B 1 64 ? 3.812 11.008 -3.232 1 95.31 64 ILE B CA 1
ATOM 1267 C C . ILE B 1 64 ? 3.715 12.367 -2.537 1 95.31 64 ILE B C 1
ATOM 1269 O O . ILE B 1 64 ? 4.73 13.023 -2.295 1 95.31 64 ILE B O 1
ATOM 1273 N N . ALA B 1 65 ? 2.553 12.711 -2.16 1 96.25 65 ALA B N 1
ATOM 1274 C CA . ALA B 1 65 ? 2.301 14.016 -1.547 1 96.25 65 ALA B CA 1
ATOM 1275 C C . ALA B 1 65 ? 3.018 14.141 -0.205 1 96.25 65 ALA B C 1
ATOM 1277 O O . ALA B 1 65 ? 3.438 15.227 0.185 1 96.25 65 ALA B O 1
ATOM 1278 N N . LEU B 1 66 ? 3.207 13.016 0.485 1 95.81 66 LEU B N 1
ATOM 1279 C CA . LEU B 1 66 ? 3.758 13.039 1.836 1 95.81 66 LEU B CA 1
ATOM 1280 C C . LEU B 1 66 ? 5.234 12.648 1.828 1 95.81 66 LEU B C 1
ATOM 1282 O O . LEU B 1 66 ? 5.863 12.57 2.885 1 95.81 66 LEU B O 1
ATOM 1286 N N . GLY B 1 67 ? 5.762 12.312 0.71 1 92.75 67 GLY B N 1
ATOM 1287 C CA . GLY B 1 67 ? 7.172 11.984 0.574 1 92.75 67 GLY B CA 1
ATOM 1288 C C . GLY B 1 67 ? 7.496 10.562 1.002 1 92.75 67 GLY B C 1
ATOM 1289 O O . GLY B 1 67 ? 8.602 10.289 1.48 1 92.75 67 GLY B O 1
ATOM 1290 N N . ALA B 1 68 ? 6.582 9.656 0.856 1 90.94 68 ALA B N 1
ATOM 1291 C CA . ALA B 1 68 ? 6.754 8.266 1.287 1 90.94 68 ALA B CA 1
ATOM 1292 C C . ALA B 1 68 ? 6.797 7.324 0.089 1 90.94 68 ALA B C 1
ATOM 1294 O O . ALA B 1 68 ? 6.465 6.141 0.211 1 90.94 68 ALA B O 1
ATOM 1295 N N . THR B 1 69 ? 7.133 7.75 -1.046 1 92.06 69 THR B N 1
ATOM 1296 C CA . THR B 1 69 ? 7.09 6.984 -2.287 1 92.06 69 THR B CA 1
ATOM 1297 C C . THR B 1 69 ? 8.086 5.828 -2.242 1 92.06 69 THR B C 1
ATOM 1299 O O . THR B 1 69 ? 7.789 4.73 -2.721 1 92.06 69 THR B O 1
ATOM 1302 N N . LYS B 1 70 ? 9.234 6.055 -1.641 1 88.81 70 LYS B N 1
ATOM 1303 C CA . LYS B 1 70 ? 10.273 5.031 -1.594 1 88.81 70 LYS B CA 1
ATOM 1304 C C . LYS B 1 70 ? 9.812 3.814 -0.8 1 88.81 70 LYS B C 1
ATOM 1306 O O . LYS B 1 70 ? 10.023 2.674 -1.22 1 88.81 70 LYS B O 1
ATOM 1311 N N . GLU B 1 71 ? 9.266 4.082 0.316 1 89.25 71 GLU B N 1
ATOM 1312 C CA . GLU B 1 71 ? 8.75 2.998 1.145 1 89.25 71 GLU B CA 1
ATOM 1313 C C . GLU B 1 71 ? 7.703 2.182 0.393 1 89.25 71 GLU B C 1
ATOM 1315 O O . GLU B 1 71 ? 7.699 0.951 0.459 1 89.25 71 GLU B O 1
ATOM 1320 N N . LEU B 1 72 ? 6.875 2.871 -0.292 1 91.69 72 LEU B N 1
ATOM 1321 C CA . LEU B 1 72 ? 5.785 2.207 -1.001 1 91.69 72 LEU B CA 1
ATOM 1322 C C . LEU B 1 72 ? 6.324 1.371 -2.158 1 91.69 72 LEU B C 1
ATOM 1324 O O . LEU B 1 72 ? 5.902 0.228 -2.35 1 91.69 72 LEU B O 1
ATOM 1328 N N . THR B 1 73 ? 7.27 1.87 -2.928 1 90.5 73 THR B N 1
ATOM 1329 C CA . THR B 1 73 ? 7.781 1.185 -4.109 1 90.5 73 THR B CA 1
ATOM 1330 C C . THR B 1 73 ? 8.617 -0.029 -3.709 1 90.5 73 THR B C 1
ATOM 1332 O O . THR B 1 73 ? 8.922 -0.883 -4.543 1 90.5 73 THR B O 1
ATOM 1335 N N . SER B 1 74 ? 8.953 -0.125 -2.492 1 89.38 74 SER B N 1
ATOM 1336 C CA . SER B 1 74 ? 9.742 -1.254 -2.01 1 89.38 74 SER B CA 1
ATOM 1337 C C . SER B 1 74 ? 8.844 -2.41 -1.582 1 89.38 74 SER B C 1
ATOM 1339 O O . SER B 1 74 ? 9.336 -3.484 -1.224 1 89.38 74 SER B O 1
ATOM 1341 N N . LEU B 1 75 ? 7.629 -2.182 -1.67 1 92.62 75 LEU B N 1
ATOM 1342 C CA . LEU B 1 75 ? 6.691 -3.232 -1.289 1 92.62 75 LEU B CA 1
ATOM 1343 C C . LEU B 1 75 ? 6.812 -4.434 -2.223 1 92.62 75 LEU B C 1
ATOM 1345 O O . LEU B 1 75 ? 6.926 -4.27 -3.439 1 92.62 75 LEU B O 1
ATOM 1349 N N . PHE B 1 76 ? 6.824 -5.641 -1.639 1 94.12 76 PHE B N 1
ATOM 1350 C CA . PHE B 1 76 ? 6.77 -6.922 -2.336 1 94.12 76 PHE B CA 1
ATOM 1351 C C . PHE B 1 76 ? 8.023 -7.133 -3.178 1 94.12 76 PHE B C 1
ATOM 1353 O O . PHE B 1 76 ? 7.992 -7.852 -4.18 1 94.12 76 PHE B O 1
ATOM 1360 N N . GLN B 1 77 ? 9 -6.367 -2.916 1 88.75 77 GLN B N 1
ATOM 1361 C CA . GLN B 1 77 ? 10.242 -6.59 -3.648 1 88.75 77 GLN B CA 1
ATOM 1362 C C . GLN B 1 77 ? 10.766 -8.008 -3.426 1 88.75 77 GLN B C 1
ATOM 1364 O O . GLN B 1 77 ? 10.898 -8.453 -2.283 1 88.75 77 GLN B O 1
ATOM 1369 N N . PRO B 1 78 ? 10.984 -8.68 -4.523 1 81.06 78 PRO B N 1
ATOM 1370 C CA . PRO B 1 78 ? 11.523 -10.031 -4.375 1 81.06 78 PRO B CA 1
ATOM 1371 C C . PRO B 1 78 ? 12.938 -10.039 -3.799 1 81.06 78 PRO B C 1
ATOM 1373 O O . PRO B 1 78 ? 13.711 -9.109 -4.031 1 81.06 78 PRO B O 1
ATOM 1376 N N . PRO B 1 79 ? 13.188 -10.977 -2.902 1 74.38 79 PRO B N 1
ATOM 1377 C CA . PRO B 1 79 ? 14.547 -11.062 -2.363 1 74.38 79 PRO B CA 1
ATOM 1378 C C . PRO B 1 79 ? 15.602 -11.281 -3.447 1 74.38 79 PRO B C 1
ATOM 1380 O O . PRO B 1 79 ? 15.312 -11.906 -4.473 1 74.38 79 PRO B O 1
ATOM 1383 N N . GLU B 1 80 ? 16.547 -10.359 -3.48 1 66 80 GLU B N 1
ATOM 1384 C CA . GLU B 1 80 ? 17.656 -10.531 -4.422 1 66 80 GLU B CA 1
ATOM 1385 C C . GLU B 1 80 ? 18.266 -11.93 -4.301 1 66 80 GLU B C 1
ATOM 1387 O O . GLU B 1 80 ? 18.406 -12.453 -3.197 1 66 80 GLU B O 1
ATOM 1392 N N . ILE B 1 81 ? 17.891 -12.766 -5.141 1 59.72 81 ILE B N 1
ATOM 1393 C CA . ILE B 1 81 ? 18.547 -14.062 -5.129 1 59.72 81 ILE B CA 1
ATOM 1394 C C . ILE B 1 81 ? 20.062 -13.875 -5.023 1 59.72 81 ILE B C 1
ATOM 1396 O O . ILE B 1 81 ? 20.688 -13.289 -5.914 1 59.72 81 ILE B O 1
ATOM 1400 N N . THR B 1 82 ? 20.516 -13.414 -3.98 1 54.28 82 THR B N 1
ATOM 1401 C CA . THR B 1 82 ? 21.953 -13.523 -3.854 1 54.28 82 THR B CA 1
ATOM 1402 C C . THR B 1 82 ? 22.422 -14.953 -4.102 1 54.28 82 THR B C 1
ATOM 1404 O O . THR B 1 82 ? 22.766 -15.672 -3.16 1 54.28 82 THR B O 1
ATOM 1407 N N . ASP B 1 83 ? 21.625 -15.688 -4.676 1 48.59 83 ASP B N 1
ATOM 1408 C CA . ASP B 1 83 ? 22.312 -16.969 -4.84 1 48.59 83 ASP B CA 1
ATOM 1409 C C . ASP B 1 83 ? 23.625 -16.797 -5.602 1 48.59 83 ASP B C 1
ATOM 1411 O O . ASP B 1 83 ? 23.625 -16.812 -6.836 1 48.59 83 ASP B O 1
ATOM 1415 N N . ILE B 1 84 ? 24.312 -15.773 -5.535 1 47.75 84 ILE B N 1
ATOM 1416 C CA . ILE B 1 84 ? 25.656 -16.016 -6.082 1 47.75 84 ILE B CA 1
ATOM 1417 C C . ILE B 1 84 ? 26.156 -17.391 -5.625 1 47.75 84 ILE B C 1
ATOM 1419 O O . ILE B 1 84 ? 27.016 -17.984 -6.277 1 47.75 84 ILE B O 1
ATOM 1423 N N . ASP B 1 85 ? 25.797 -17.828 -4.359 1 45.62 85 ASP B N 1
ATOM 1424 C CA . ASP B 1 85 ? 26.5 -19.031 -3.922 1 45.62 85 ASP B CA 1
ATOM 1425 C C . ASP B 1 85 ? 26.016 -20.25 -4.695 1 45.62 85 ASP B C 1
ATOM 1427 O O . ASP B 1 85 ? 26.672 -21.297 -4.664 1 45.62 85 ASP B O 1
ATOM 1431 N N . ASP B 1 86 ? 24.672 -20.312 -5.09 1 44.09 86 ASP B N 1
ATOM 1432 C CA . ASP B 1 86 ? 24.359 -21.641 -5.609 1 44.09 86 ASP B CA 1
ATOM 1433 C C . ASP B 1 86 ? 24.938 -21.844 -7.012 1 44.09 86 ASP B C 1
ATOM 1435 O O . ASP B 1 86 ? 24.734 -22.875 -7.637 1 44.09 86 ASP B O 1
ATOM 1439 N N . ILE B 1 87 ? 25.156 -20.734 -7.738 1 45.06 87 ILE B N 1
ATOM 1440 C CA . ILE B 1 87 ? 25.812 -20.984 -9.016 1 45.06 87 ILE B CA 1
ATOM 1441 C C . ILE B 1 87 ? 27.125 -21.719 -8.789 1 45.06 87 ILE B C 1
ATOM 1443 O O . ILE B 1 87 ? 27.594 -22.453 -9.664 1 45.06 87 ILE B O 1
ATOM 1447 N N . ILE B 1 88 ? 27.891 -21.266 -7.797 1 45.25 88 ILE B N 1
ATOM 1448 C CA . ILE B 1 88 ? 29.266 -21.734 -7.812 1 45.25 88 ILE B CA 1
ATOM 1449 C C . ILE B 1 88 ? 29.312 -23.234 -7.527 1 45.25 88 ILE B C 1
ATOM 1451 O O . ILE B 1 88 ? 30.188 -23.938 -8.016 1 45.25 88 ILE B O 1
ATOM 1455 N N . LYS B 1 89 ? 28.562 -23.766 -6.496 1 44.62 89 LYS B N 1
ATOM 1456 C CA . LYS B 1 89 ? 29.062 -25.062 -6.062 1 44.62 89 LYS B CA 1
ATOM 1457 C C . LYS B 1 89 ? 28.609 -26.172 -7.016 1 44.62 89 LYS B C 1
ATOM 1459 O O . LYS B 1 89 ? 28.781 -27.359 -6.727 1 44.62 89 LYS B O 1
ATOM 1464 N N . ALA B 1 90 ? 27.734 -25.875 -7.965 1 44.97 90 ALA B N 1
ATOM 1465 C CA . ALA B 1 90 ? 27.438 -27.094 -8.711 1 44.97 90 ALA B CA 1
ATOM 1466 C C . ALA B 1 90 ? 28.672 -27.609 -9.438 1 44.97 90 ALA B C 1
ATOM 1468 O O . ALA B 1 90 ? 29.141 -26.984 -10.398 1 44.97 90 ALA B O 1
ATOM 1469 N N . LYS B 1 91 ? 29.672 -28.062 -8.703 1 43.44 91 LYS B N 1
ATOM 1470 C CA . LYS B 1 91 ? 30.75 -28.859 -9.281 1 43.44 91 LYS B CA 1
ATOM 1471 C C . LYS B 1 91 ? 30.203 -29.844 -10.312 1 43.44 91 LYS B C 1
ATOM 1473 O O . LYS B 1 91 ? 29.172 -30.484 -10.086 1 43.44 91 LYS B O 1
ATOM 1478 N N . PRO B 1 92 ? 30.562 -29.797 -11.57 1 43.12 92 PRO B N 1
ATOM 1479 C CA . PRO B 1 92 ? 30.297 -30.781 -12.609 1 43.12 92 PRO B CA 1
ATOM 1480 C C . PRO B 1 92 ? 30.484 -32.219 -12.117 1 43.12 92 PRO B C 1
ATOM 1482 O O . PRO B 1 92 ? 31.531 -32.562 -11.57 1 43.12 92 PRO B O 1
ATOM 1485 N N . ALA B 1 93 ? 29.625 -32.812 -11.312 1 42.06 93 ALA B N 1
ATOM 1486 C CA . ALA B 1 93 ? 29.766 -34.219 -11.008 1 42.06 93 ALA B CA 1
ATOM 1487 C C . ALA B 1 93 ? 30.25 -35 -12.234 1 42.06 93 ALA B C 1
ATOM 1489 O O . ALA B 1 93 ? 29.656 -34.938 -13.305 1 42.06 93 ALA B O 1
ATOM 1490 N N . ALA B 1 94 ? 31.547 -35.219 -12.414 1 43.44 94 ALA B N 1
ATOM 1491 C CA . ALA B 1 94 ? 32.281 -36.125 -13.305 1 43.44 94 ALA B CA 1
ATOM 1492 C C . ALA B 1 94 ? 31.547 -37.469 -13.438 1 43.44 94 ALA B C 1
ATOM 1494 O O . ALA B 1 94 ? 31.375 -38.156 -12.445 1 43.44 94 ALA B O 1
ATOM 1495 N N . ARG B 1 95 ? 30.469 -37.594 -14.133 1 46.34 95 ARG B N 1
ATOM 1496 C CA . ARG B 1 95 ? 29.922 -38.875 -14.539 1 46.34 95 ARG B CA 1
ATOM 1497 C C . ARG B 1 95 ? 31.047 -39.844 -14.953 1 46.34 95 ARG B C 1
ATOM 1499 O O . ARG B 1 95 ? 31.859 -39.5 -15.82 1 46.34 95 ARG B O 1
ATOM 1506 N N . ALA B 1 96 ? 31.797 -40.469 -14.094 1 44.03 96 ALA B N 1
ATOM 1507 C CA . ALA B 1 96 ? 32.688 -41.594 -14.352 1 44.03 96 ALA B CA 1
ATOM 1508 C C . ALA B 1 96 ? 32.031 -42.625 -15.266 1 44.03 96 ALA B C 1
ATOM 1510 O O . ALA B 1 96 ? 31.016 -43.219 -14.906 1 44.03 96 ALA B O 1
ATOM 1511 N N . A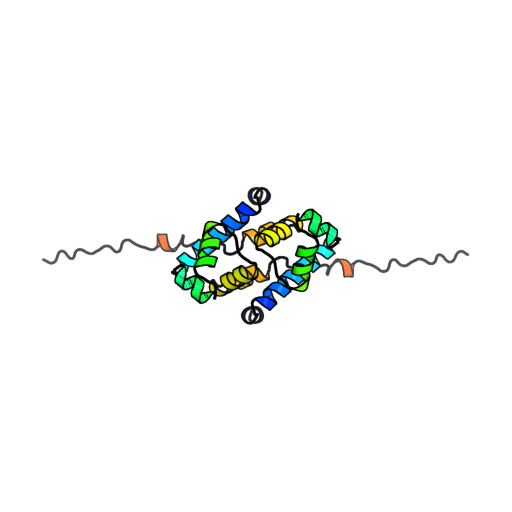RG B 1 97 ? 31.891 -42.344 -16.578 1 45.88 97 ARG B N 1
ATOM 1512 C CA . ARG B 1 97 ? 31.656 -43.406 -17.562 1 45.88 97 ARG B CA 1
ATOM 1513 C C . ARG B 1 97 ? 32.5 -44.625 -17.281 1 45.88 97 ARG B C 1
ATOM 1515 O O . ARG B 1 97 ? 33.75 -44.562 -17.344 1 45.88 97 ARG B O 1
ATOM 1522 N N . GLY B 1 98 ? 32.312 -45.312 -16.156 1 41.41 98 GLY B N 1
ATOM 1523 C CA . GLY B 1 98 ? 32.938 -46.594 -15.922 1 41.41 98 GLY B CA 1
ATOM 1524 C C . GLY B 1 98 ? 32.969 -47.469 -17.156 1 41.41 98 GLY B C 1
ATOM 1525 O O . GLY B 1 98 ? 31.922 -47.688 -17.797 1 41.41 98 GLY B O 1
ATOM 1526 N N . ARG B 1 99 ? 34.094 -47.5 -18.062 1 45.81 99 ARG B N 1
ATOM 1527 C CA . ARG B 1 99 ? 34.594 -48.438 -19.062 1 45.81 99 ARG B CA 1
ATOM 1528 C C . ARG B 1 99 ? 34.406 -49.875 -18.625 1 45.81 99 ARG B C 1
ATOM 1530 O O . ARG B 1 99 ? 34.969 -50.312 -17.609 1 45.81 99 ARG B O 1
ATOM 1537 N N . GLU B 1 100 ? 33.219 -50.375 -18.375 1 41.5 100 GLU B N 1
ATOM 1538 C CA . GLU B 1 100 ? 33.156 -51.812 -18.203 1 41.5 100 GLU B CA 1
ATOM 1539 C C . GLU B 1 100 ? 34.031 -52.531 -19.203 1 41.5 100 GLU B C 1
ATOM 1541 O O . GLU B 1 100 ? 33.875 -52.344 -20.422 1 41.5 100 GLU B O 1
ATOM 1546 N N . LYS B 1 101 ? 35.344 -52.844 -18.922 1 39.66 101 LYS B N 1
ATOM 1547 C CA . LYS B 1 101 ? 36.062 -54 -19.438 1 39.66 101 LYS B CA 1
ATOM 1548 C C . LYS B 1 101 ? 35.25 -55.281 -19.266 1 39.66 101 LYS B C 1
ATOM 1550 O O . LYS B 1 101 ? 34.594 -55.469 -18.234 1 39.66 101 LYS B O 1
#